Protein AF-A0A2I0XI26-F1 (afdb_monomer_lite)

Secondary structure (DSSP, 8-state):
-BHHHHHHTT-STTHHHHHHHHHHHHHHS-TTTHHHHHHHHHHHHHHTT--S--HHHHHHHHHHHHHHHHHHH-GGGHHHHHHHHHHTT-BB-TT--B-HHHHHHHHTTS---------HHHHHHHHHHHHHHHHHHHH-TTS-HHHHHHHHHHHS-HHHHHHHHHHHHHHHTTTTT---HHHHHHHHHHHHHHHHHTTS---HHHHHHHHHHHHHHHHHHGGG--

Organism: NCBI:txid906689

InterPro domains:
  IPR016024 Armadillo-type fold [SSF48371] (16-221)
  IPR055566 Putative E3 ubiquitin-protein ligase LIN, ARM-like domain [PF23628] (2-221)

Radius of gyration: 17.17 Å; chains: 1; bounding box: 42×46×42 Å

Sequence (226 aa):
MDITSFLSGLKTEASDTIMSDLLLCLKSSLPEERVLVAVLLLHLDLIEDSQVYSVFRREAVKCVITTLECCLSNKKFIANCRTALLILGGIFSVSGEILTEIWLLKQAGLNDEDDETISEEEERRREEWLKSMVSIFIGYKKKSFLETLSNCWKLGSPDLARICLVTTAWISHALPSLFVPELQFSSMALLLRLKESLTSDMDIQQRVLACLCLLNFSKISGKHIN

pLDDT: mean 84.04, std 13.89, range [32.44, 97.88]

Foldseek 3Di:
DFLLVVLLVVPDPCLVVVLVVLVVCLVPDDLLQSLVSLLVSCSSVVSVVPPDLDPSLLVSLVSLLVLLLVQLVDVSNLVSNLVSLLVLLRDADPVGDRCLLVVLCVVLVNDPDPDDDQDPVNVVVSLVSLLSSLCSQLVNPVDHPLQSLLCQLVRHDPSSVQSSLSSLLSNLSNQLVDPDPSCVVSCVSVVVSLVVVCVDPDDPSSVSSSVSSVVSVVSNVVVVPD

Structure (mmCIF, N/CA/C/O backbone):
data_AF-A0A2I0XI26-F1
#
_entry.id   AF-A0A2I0XI26-F1
#
loop_
_atom_site.group_PDB
_atom_site.id
_atom_site.type_symbol
_atom_site.label_atom_id
_atom_site.label_alt_id
_atom_site.label_comp_id
_atom_site.label_asym_id
_atom_site.label_entity_id
_atom_site.label_seq_id
_atom_site.pdbx_PDB_ins_code
_atom_site.Cartn_x
_atom_site.Cartn_y
_atom_site.Cartn_z
_atom_site.occupancy
_atom_site.B_iso_or_equiv
_atom_site.auth_seq_id
_atom_site.auth_comp_id
_atom_site.auth_asym_id
_atom_site.auth_atom_id
_atom_site.pdbx_PDB_model_num
ATOM 1 N N . MET A 1 1 ? -15.986 8.922 -8.973 1.00 48.12 1 MET A N 1
ATOM 2 C CA . MET A 1 1 ? -16.624 9.133 -7.653 1.00 48.12 1 MET A CA 1
ATOM 3 C C . MET A 1 1 ? -15.540 8.969 -6.608 1.00 48.12 1 MET A C 1
ATOM 5 O O . MET A 1 1 ? -14.903 7.926 -6.573 1.00 48.12 1 MET A O 1
ATOM 9 N N . ASP A 1 2 ? -15.278 10.010 -5.826 1.00 60.53 2 ASP A N 1
ATOM 10 C CA . ASP A 1 2 ? -14.197 10.019 -4.839 1.00 60.53 2 ASP A CA 1
ATOM 11 C C . ASP A 1 2 ? -14.616 9.198 -3.610 1.00 60.53 2 ASP A C 1
ATOM 13 O O . ASP A 1 2 ? -15.738 9.354 -3.116 1.00 60.53 2 ASP A O 1
ATOM 17 N N . ILE A 1 3 ? -13.744 8.325 -3.103 1.00 63.28 3 ILE A N 1
ATOM 18 C CA . ILE A 1 3 ? -14.038 7.536 -1.905 1.00 63.28 3 ILE A CA 1
ATOM 19 C C . ILE A 1 3 ? -14.393 8.430 -0.711 1.00 63.28 3 ILE A C 1
ATOM 21 O O . ILE A 1 3 ? -15.252 8.077 0.098 1.00 63.28 3 ILE A O 1
ATOM 25 N N . THR A 1 4 ? -13.800 9.623 -0.646 1.00 59.94 4 THR A N 1
ATOM 26 C CA . THR A 1 4 ? -14.090 10.608 0.395 1.00 59.94 4 THR A CA 1
ATOM 27 C C . THR A 1 4 ? -15.536 11.096 0.309 1.00 59.94 4 THR A C 1
ATOM 29 O O . THR A 1 4 ? -16.176 11.269 1.340 1.00 59.94 4 THR A O 1
ATOM 32 N N . SER A 1 5 ? -16.109 11.231 -0.892 1.00 61.59 5 SER A N 1
ATOM 33 C CA . SER A 1 5 ? -17.511 11.631 -1.091 1.00 61.59 5 SER A CA 1
ATOM 34 C C . SER A 1 5 ? -18.506 10.533 -0.691 1.00 61.59 5 SER A C 1
ATOM 36 O O . SER A 1 5 ? -19.513 10.817 -0.051 1.00 61.59 5 SER A O 1
ATOM 38 N N . PHE A 1 6 ? -18.196 9.268 -0.992 1.00 59.81 6 PHE A N 1
ATOM 39 C CA . PHE A 1 6 ? -19.031 8.129 -0.598 1.00 59.81 6 PHE A CA 1
ATOM 40 C C . PHE A 1 6 ? -19.028 7.926 0.918 1.00 59.81 6 PHE A C 1
ATOM 42 O O . PHE A 1 6 ? -20.074 7.813 1.554 1.00 59.81 6 PHE A O 1
ATOM 49 N N . LEU A 1 7 ? -17.835 7.908 1.505 1.00 60.88 7 LEU A N 1
ATOM 50 C CA . LEU A 1 7 ? -17.662 7.620 2.919 1.00 60.88 7 LEU A CA 1
ATOM 51 C C . LEU A 1 7 ? -17.973 8.835 3.815 1.00 60.88 7 LEU A C 1
ATOM 53 O O . LEU A 1 7 ? -18.421 8.642 4.940 1.00 60.88 7 LEU A O 1
ATOM 57 N N . SER A 1 8 ? -17.834 10.080 3.342 1.00 60.31 8 SER A N 1
ATOM 58 C CA . SER A 1 8 ? -18.318 11.255 4.095 1.00 60.31 8 SER A CA 1
ATOM 59 C C . SER A 1 8 ? -19.841 11.265 4.244 1.00 60.31 8 SER A C 1
ATOM 61 O O . SER A 1 8 ? -20.339 11.738 5.262 1.00 60.31 8 SER A O 1
ATOM 63 N N . GLY A 1 9 ? -20.580 10.668 3.302 1.00 57.62 9 GLY A N 1
ATOM 64 C CA . GLY A 1 9 ? -22.020 10.429 3.438 1.00 57.62 9 GLY A CA 1
ATOM 65 C C . GLY A 1 9 ? -22.391 9.435 4.548 1.00 57.62 9 GLY A C 1
ATOM 66 O O . GLY A 1 9 ? -23.526 9.447 5.015 1.00 57.62 9 GLY A O 1
ATOM 67 N N . LEU A 1 10 ? -21.444 8.605 5.008 1.00 59.59 10 LEU A N 1
ATOM 68 C CA . LEU A 1 10 ? -21.620 7.679 6.138 1.00 59.59 10 LEU A CA 1
ATOM 69 C C . LEU A 1 10 ? -21.316 8.326 7.503 1.00 59.59 10 LEU A C 1
ATOM 71 O O . LEU A 1 10 ? -21.562 7.703 8.539 1.00 59.59 10 LEU A O 1
ATOM 75 N N . LYS A 1 11 ? -20.809 9.567 7.525 1.00 58.91 11 LYS A N 1
ATOM 76 C CA . LYS A 1 11 ? -20.481 10.308 8.751 1.00 58.91 11 LYS A CA 1
ATOM 77 C C . LYS A 1 11 ? -21.769 10.656 9.510 1.00 58.91 11 LYS A C 1
ATOM 79 O O . LYS A 1 11 ? -22.470 11.608 9.183 1.00 58.91 11 LYS A O 1
ATOM 84 N N . THR A 1 12 ? -22.085 9.856 10.522 1.00 58.25 12 THR A N 1
ATOM 85 C CA . THR A 1 12 ? -23.246 9.993 11.419 1.00 58.25 12 THR A CA 1
ATOM 86 C C . THR A 1 12 ? -22.799 9.729 12.860 1.00 58.25 12 THR A C 1
ATOM 88 O O . THR A 1 12 ? -21.705 9.214 13.066 1.00 58.25 12 THR A O 1
ATOM 91 N N . GLU A 1 13 ? -23.635 10.008 13.867 1.00 55.88 13 GLU A N 1
ATOM 92 C CA . GLU A 1 13 ? -23.366 9.650 15.279 1.00 55.88 13 GLU A CA 1
ATOM 93 C C . GLU A 1 13 ? -23.069 8.142 15.493 1.00 55.88 13 GLU A C 1
ATOM 95 O O . GLU A 1 13 ? -22.588 7.744 16.550 1.00 55.88 13 GLU A O 1
ATOM 100 N N . ALA A 1 14 ? -23.315 7.291 14.486 1.00 61.84 14 ALA A N 1
ATOM 101 C CA . ALA A 1 14 ? -23.010 5.863 14.492 1.00 61.84 14 ALA A CA 1
ATOM 102 C C . ALA A 1 14 ? -21.566 5.512 14.071 1.00 61.84 14 ALA A C 1
ATOM 104 O O . ALA A 1 14 ? -21.213 4.332 14.069 1.00 61.84 14 ALA A O 1
ATOM 105 N N . SER A 1 15 ? -20.724 6.482 13.705 1.00 68.69 15 SER A N 1
ATOM 106 C CA . SER A 1 15 ? -19.405 6.215 13.114 1.00 68.69 15 SER A CA 1
ATOM 107 C C . SER A 1 15 ? -18.435 5.522 14.093 1.00 68.69 15 SER A C 1
ATOM 109 O O . SER A 1 15 ? -17.840 4.498 13.751 1.00 68.69 15 SER A O 1
ATOM 111 N N . ASP A 1 16 ? -18.437 5.936 15.366 1.00 72.06 16 ASP A N 1
ATOM 112 C CA . ASP A 1 16 ? -17.724 5.258 16.463 1.00 72.06 16 ASP A CA 1
ATOM 113 C C . ASP A 1 16 ? -18.176 3.798 16.655 1.00 72.06 16 ASP A C 1
ATOM 115 O O . ASP A 1 16 ? -17.371 2.909 16.966 1.00 72.06 16 ASP A O 1
ATOM 119 N N . THR A 1 17 ? -19.472 3.532 16.450 1.00 79.44 17 THR A N 1
ATOM 120 C CA . THR A 1 17 ? -20.043 2.179 16.548 1.00 79.44 17 THR A CA 1
ATOM 121 C C . THR A 1 17 ? -19.576 1.329 15.369 1.00 79.44 17 THR A C 1
ATOM 123 O O . THR A 1 17 ? -19.076 0.226 15.571 1.00 79.44 17 THR A O 1
ATOM 126 N N . ILE A 1 18 ? -19.616 1.879 14.151 1.00 84.62 18 ILE A N 1
ATOM 127 C CA . ILE A 1 18 ? -19.153 1.204 12.931 1.00 84.62 18 ILE A CA 1
ATOM 128 C C . ILE A 1 18 ? -17.659 0.864 13.016 1.00 84.62 18 ILE A C 1
ATOM 130 O O . ILE A 1 18 ? -17.267 -0.258 12.698 1.00 84.62 18 ILE A O 1
ATOM 134 N N . MET A 1 19 ? -16.807 1.791 13.464 1.00 86.00 19 MET A N 1
ATOM 135 C CA . MET A 1 19 ? -15.373 1.520 13.633 1.00 86.00 19 MET A CA 1
ATOM 136 C C . MET A 1 19 ? -15.105 0.443 14.689 1.00 86.00 19 MET A C 1
ATOM 138 O O . MET A 1 19 ? -14.230 -0.410 14.506 1.00 86.00 19 MET A O 1
ATOM 142 N N . SER A 1 20 ? -15.866 0.455 15.785 1.00 86.31 20 SER A N 1
ATOM 143 C CA . SER A 1 20 ? -15.773 -0.556 16.842 1.00 86.31 20 SER A CA 1
ATOM 144 C C . SER A 1 20 ? -16.197 -1.940 16.344 1.00 86.31 20 SER A C 1
ATOM 146 O O . SER A 1 20 ? -15.491 -2.923 16.593 1.00 86.31 20 SER A O 1
ATOM 148 N N . ASP A 1 21 ? -17.282 -2.013 15.575 1.00 89.25 21 ASP A N 1
ATOM 149 C CA . ASP A 1 21 ? -17.762 -3.244 14.946 1.00 89.25 21 ASP A CA 1
ATOM 150 C C . ASP A 1 21 ? -16.768 -3.762 13.903 1.00 89.25 21 ASP A C 1
ATOM 152 O O . ASP A 1 21 ? -16.434 -4.946 13.895 1.00 89.25 21 ASP A O 1
ATOM 156 N N . LEU A 1 22 ? -16.189 -2.884 13.081 1.00 90.62 22 LEU A N 1
ATOM 157 C CA . LEU A 1 22 ? -15.143 -3.264 12.130 1.00 90.62 22 LEU A CA 1
ATOM 158 C C . LEU A 1 22 ? -13.875 -3.755 12.821 1.00 90.62 22 LEU A C 1
ATOM 160 O O . LEU A 1 22 ? -13.247 -4.702 12.346 1.00 90.62 22 LEU A O 1
ATOM 164 N N . LEU A 1 23 ? -13.497 -3.170 13.958 1.00 91.81 23 LEU A N 1
ATOM 165 C CA . LEU A 1 23 ? -12.389 -3.680 14.761 1.00 91.81 23 LEU A CA 1
ATOM 166 C C . LEU A 1 23 ? -12.698 -5.074 15.324 1.00 91.81 23 LEU A C 1
ATOM 168 O O . LEU A 1 23 ? -11.793 -5.909 15.427 1.00 91.81 23 LEU A O 1
ATOM 172 N N . LEU A 1 24 ? -13.953 -5.346 15.685 1.00 93.25 24 LEU A N 1
ATOM 173 C CA . LEU A 1 24 ? -14.388 -6.680 16.083 1.00 93.25 24 LEU A CA 1
ATOM 174 C C . LEU A 1 24 ? -14.327 -7.653 14.896 1.00 93.25 24 LEU A C 1
ATOM 176 O O . LEU A 1 24 ? -13.720 -8.717 15.032 1.00 93.25 24 LEU A O 1
ATOM 180 N N . CYS A 1 25 ? -14.848 -7.265 13.727 1.00 93.25 25 CYS A N 1
ATOM 181 C CA . CYS A 1 25 ? -14.754 -8.029 12.481 1.00 93.25 25 CYS A CA 1
ATOM 182 C C . CYS A 1 25 ? -13.299 -8.332 12.111 1.00 93.25 25 CYS A C 1
ATOM 184 O O . CYS A 1 25 ? -12.972 -9.463 11.759 1.00 93.25 25 CYS A O 1
ATOM 186 N N . LEU A 1 26 ? -12.393 -7.362 12.246 1.00 94.69 26 LEU A N 1
ATOM 187 C CA . LEU A 1 26 ? -10.967 -7.543 11.982 1.00 94.69 26 LEU A CA 1
ATOM 188 C C . LEU A 1 26 ? -10.368 -8.650 12.861 1.00 94.69 26 LEU A C 1
ATOM 190 O O . LEU A 1 26 ? -9.529 -9.429 12.411 1.00 94.69 26 LEU A O 1
ATOM 194 N N . LYS A 1 27 ? -10.796 -8.732 14.124 1.00 92.38 27 LYS A N 1
ATOM 195 C CA . LYS A 1 27 ? -10.311 -9.737 15.080 1.00 92.38 27 LYS A CA 1
ATOM 196 C C . LYS A 1 27 ? -10.921 -11.119 14.838 1.00 92.38 27 LYS A C 1
ATOM 198 O O . LYS A 1 27 ? -10.235 -12.114 15.075 1.00 92.38 27 LYS A O 1
ATOM 203 N N . SER A 1 28 ? -12.168 -11.189 14.374 1.00 93.38 28 SER A N 1
ATOM 204 C CA . SER A 1 28 ? -12.907 -12.444 14.175 1.00 93.38 28 SER A CA 1
ATOM 205 C C . SER A 1 28 ? -12.768 -13.052 12.775 1.00 93.38 28 SER A C 1
ATOM 207 O O . SER A 1 28 ? -12.951 -14.259 12.634 1.00 93.38 28 SER A O 1
ATOM 209 N N . SER A 1 29 ? -12.402 -12.264 11.759 1.00 94.62 29 SER A N 1
ATOM 210 C CA . SER A 1 29 ? -12.268 -12.730 10.368 1.00 94.62 29 SER A CA 1
ATOM 211 C C . SER A 1 29 ? -11.148 -13.756 10.186 1.00 94.62 29 SER A C 1
ATOM 213 O O . SER A 1 29 ? -10.173 -13.793 10.960 1.00 94.62 29 SER A O 1
ATOM 215 N N . LEU A 1 30 ? -11.248 -14.547 9.109 1.00 95.00 30 LEU A N 1
ATOM 216 C CA . LEU A 1 30 ? -10.185 -15.457 8.684 1.00 95.00 30 LEU A CA 1
ATOM 217 C C . LEU A 1 30 ? -8.886 -14.676 8.442 1.00 95.00 30 LEU A C 1
ATOM 219 O O . LEU A 1 30 ? -8.950 -13.565 7.914 1.00 95.00 30 LEU A O 1
ATOM 223 N N . PRO A 1 31 ? -7.705 -15.220 8.795 1.00 94.44 31 PRO A N 1
ATOM 224 C CA . PRO A 1 31 ? -6.438 -14.487 8.730 1.00 94.44 31 PRO A CA 1
ATOM 225 C C . PRO A 1 31 ? -6.184 -13.755 7.404 1.00 94.44 31 PRO A C 1
ATOM 227 O O . PRO A 1 31 ? -5.724 -12.619 7.413 1.00 94.44 31 PRO A O 1
ATOM 230 N N . GLU A 1 32 ? -6.504 -14.392 6.282 1.00 93.75 32 GLU A N 1
ATOM 231 C CA . GLU A 1 32 ? -6.352 -13.869 4.924 1.00 93.75 32 GLU A CA 1
ATOM 232 C C . GLU A 1 32 ? -7.350 -12.760 4.564 1.00 93.75 32 GLU A C 1
ATOM 234 O O . GLU A 1 32 ? -7.049 -11.933 3.709 1.00 93.75 32 GLU A O 1
ATOM 239 N N . GLU A 1 33 ? -8.521 -12.705 5.195 1.00 95.19 33 GLU A N 1
ATOM 240 C CA . GLU A 1 33 ? -9.572 -11.708 4.926 1.00 95.19 33 GLU A CA 1
ATOM 241 C C . GLU A 1 33 ? -9.388 -10.434 5.753 1.00 95.19 33 GLU A C 1
ATOM 243 O O . GLU A 1 33 ? -9.818 -9.354 5.344 1.00 95.19 33 GLU A O 1
ATOM 248 N N . ARG A 1 34 ? -8.689 -10.530 6.891 1.00 96.94 34 ARG A N 1
ATOM 249 C CA . ARG A 1 34 ? -8.461 -9.409 7.819 1.00 96.94 34 ARG A CA 1
ATOM 250 C C . ARG A 1 34 ? -7.890 -8.174 7.137 1.00 96.94 34 ARG A C 1
ATOM 252 O O . ARG A 1 34 ? -8.219 -7.060 7.522 1.00 96.94 34 ARG A O 1
ATOM 259 N N . VAL A 1 35 ? -7.051 -8.351 6.118 1.00 97.50 35 VAL A N 1
ATOM 260 C CA . VAL A 1 35 ? -6.433 -7.230 5.401 1.00 97.50 35 VAL A CA 1
ATOM 261 C C . VAL A 1 35 ? -7.453 -6.359 4.665 1.00 97.50 35 VAL A C 1
ATOM 263 O O . VAL A 1 35 ? -7.277 -5.147 4.615 1.00 97.50 35 VAL A O 1
ATOM 266 N N . LEU A 1 36 ? -8.544 -6.941 4.162 1.00 97.06 36 LEU A N 1
ATOM 267 C CA . LEU A 1 36 ? -9.617 -6.185 3.512 1.00 97.06 36 LEU A CA 1
ATOM 268 C C . LEU A 1 36 ? -10.378 -5.351 4.546 1.00 97.06 36 LEU A C 1
ATOM 270 O O . LEU A 1 36 ? -10.577 -4.154 4.354 1.00 97.06 36 LEU A O 1
ATOM 274 N N . VAL A 1 37 ? -10.708 -5.961 5.690 1.00 96.56 37 VAL A N 1
ATOM 275 C CA . VAL A 1 37 ? -11.349 -5.269 6.821 1.00 96.56 37 VAL A CA 1
ATOM 276 C C . VAL A 1 37 ? -10.449 -4.156 7.366 1.00 96.56 37 VAL A C 1
ATOM 278 O O . VAL A 1 37 ? -10.928 -3.071 7.679 1.00 96.56 37 VAL A O 1
ATOM 281 N N . ALA A 1 38 ? -9.136 -4.389 7.433 1.00 96.94 38 ALA A N 1
ATOM 282 C CA . ALA A 1 38 ? -8.164 -3.399 7.882 1.00 96.94 38 ALA A CA 1
ATOM 283 C C . ALA A 1 38 ? -8.139 -2.165 6.973 1.00 96.94 38 ALA A C 1
ATOM 285 O O . ALA A 1 38 ? -8.112 -1.044 7.472 1.00 96.94 38 ALA A O 1
ATOM 286 N N . VAL A 1 39 ? -8.168 -2.349 5.651 1.00 95.75 39 VAL A N 1
ATOM 287 C CA . VAL A 1 39 ? -8.179 -1.218 4.715 1.00 95.75 39 VAL A CA 1
ATOM 288 C C . VAL A 1 39 ? -9.484 -0.428 4.812 1.00 95.75 39 VAL A C 1
ATOM 290 O O . VAL A 1 39 ? -9.436 0.797 4.869 1.00 95.75 39 VAL A O 1
ATOM 293 N N . LEU A 1 40 ? -10.632 -1.099 4.938 1.00 92.69 40 LEU A N 1
ATOM 294 C CA . LEU A 1 40 ? -11.909 -0.418 5.183 1.00 92.69 40 LEU A CA 1
ATOM 295 C C . LEU A 1 40 ? -11.887 0.390 6.488 1.00 92.69 40 LEU A C 1
ATOM 297 O O . LEU A 1 40 ? -12.317 1.542 6.507 1.00 92.69 40 LEU A O 1
ATOM 301 N N . LEU A 1 41 ? -11.327 -0.182 7.558 1.00 92.75 41 LEU A N 1
ATOM 302 C CA . LEU A 1 41 ? -11.170 0.505 8.837 1.00 92.75 41 LEU A CA 1
ATOM 303 C C . LEU A 1 41 ? -10.254 1.734 8.720 1.00 92.75 41 LEU A C 1
ATOM 305 O O . LEU A 1 41 ? -10.573 2.773 9.287 1.00 92.75 41 LEU A O 1
ATOM 309 N N . LEU A 1 42 ? -9.154 1.650 7.958 1.00 92.38 42 LEU A N 1
ATOM 310 C CA . LEU A 1 42 ? -8.282 2.804 7.689 1.00 92.38 42 LEU A CA 1
ATOM 311 C C . LEU A 1 42 ? -9.000 3.906 6.922 1.00 92.38 42 LEU A C 1
ATOM 313 O O . LEU A 1 42 ? -8.796 5.080 7.209 1.00 92.38 42 LEU A O 1
ATOM 317 N N . HIS A 1 43 ? -9.815 3.530 5.942 1.00 90.50 43 HIS A N 1
ATOM 318 C CA . HIS A 1 43 ? -10.532 4.491 5.122 1.00 90.50 43 HIS A CA 1
ATOM 319 C C . HIS A 1 43 ? -11.555 5.282 5.941 1.00 90.50 43 HIS A C 1
ATOM 321 O O . HIS A 1 43 ? -11.647 6.496 5.783 1.00 90.50 43 HIS A O 1
ATOM 327 N N . LEU A 1 44 ? -12.288 4.610 6.832 1.00 87.25 44 LEU A N 1
ATOM 328 C CA . LEU A 1 44 ? -13.244 5.266 7.725 1.00 87.25 44 LEU A CA 1
ATOM 329 C C . LEU A 1 44 ? -12.544 6.132 8.773 1.00 87.25 44 LEU A C 1
ATOM 331 O O . LEU A 1 44 ? -12.894 7.300 8.919 1.00 87.25 44 LEU A O 1
ATOM 335 N N . ASP A 1 45 ? -11.511 5.598 9.431 1.00 87.44 45 ASP A N 1
ATOM 336 C CA . ASP A 1 45 ? -10.730 6.337 10.431 1.00 87.44 45 ASP A CA 1
ATOM 337 C C . ASP A 1 45 ? -10.136 7.633 9.860 1.00 87.44 45 ASP A C 1
ATOM 339 O O . ASP A 1 45 ? -10.081 8.655 10.546 1.00 87.44 45 ASP A O 1
ATOM 343 N N . LEU A 1 46 ? -9.714 7.613 8.591 1.00 84.38 46 LEU A N 1
ATOM 344 C CA . LEU A 1 46 ? -9.142 8.787 7.947 1.00 84.38 46 LEU A CA 1
ATOM 345 C C . LEU A 1 46 ? -10.186 9.878 7.646 1.00 84.38 46 LEU A C 1
ATOM 347 O O . LEU A 1 46 ? -9.847 11.056 7.609 1.00 84.38 46 LEU A O 1
ATOM 351 N N . ILE A 1 47 ? -11.455 9.514 7.470 1.00 80.25 47 ILE A N 1
ATOM 352 C CA . ILE A 1 47 ? -12.543 10.452 7.137 1.00 80.25 47 ILE A CA 1
ATOM 353 C C . ILE A 1 47 ? -13.134 11.124 8.369 1.00 80.25 47 ILE A C 1
ATOM 355 O O . ILE A 1 47 ? -13.669 12.236 8.299 1.00 80.25 47 ILE A O 1
ATOM 359 N N . GLU A 1 48 ? -13.013 10.477 9.520 1.00 72.94 48 GLU A N 1
ATOM 360 C CA . GLU A 1 48 ? -13.387 11.086 10.788 1.00 72.94 48 GLU A CA 1
ATOM 361 C C . GLU A 1 48 ? -12.432 12.206 11.224 1.00 72.94 48 GLU A C 1
ATOM 363 O O . GLU A 1 48 ? -12.764 12.948 12.145 1.00 72.94 48 GLU A O 1
ATOM 368 N N . ASP A 1 49 ? -11.298 12.380 10.529 1.00 64.50 49 ASP A N 1
ATOM 369 C CA . ASP A 1 49 ? -10.273 13.404 10.792 1.00 64.50 49 ASP A CA 1
ATOM 370 C C . ASP A 1 49 ? -9.801 13.400 12.258 1.00 64.50 49 ASP A C 1
ATOM 372 O O . ASP A 1 49 ? -9.476 14.417 12.877 1.00 64.50 49 ASP A O 1
ATOM 376 N N . SER A 1 50 ? -9.769 12.201 12.846 1.00 58.22 50 SER A N 1
ATOM 377 C CA . SER A 1 50 ? -9.192 11.978 14.161 1.00 58.22 50 SER A CA 1
ATOM 378 C C . SER A 1 50 ? -7.680 12.193 14.058 1.00 58.22 50 SER A C 1
ATOM 380 O O . SER A 1 50 ? -6.918 11.322 13.621 1.00 58.22 50 SER A O 1
ATOM 382 N N . GLN A 1 51 ? -7.229 13.390 14.444 1.00 55.41 51 GLN A N 1
ATOM 383 C CA . GLN A 1 51 ? -5.805 13.742 14.529 1.00 55.41 51 GLN A CA 1
ATOM 384 C C . GLN A 1 51 ? -5.052 12.924 15.595 1.00 55.41 51 GLN A C 1
ATOM 386 O O . GLN A 1 51 ? -3.824 12.982 15.684 1.00 55.41 51 GLN A O 1
ATOM 391 N N . VAL A 1 52 ? -5.762 12.131 16.402 1.00 54.47 52 VAL A N 1
ATOM 392 C CA . VAL A 1 52 ? -5.171 11.236 17.393 1.00 54.47 52 VAL A CA 1
ATOM 393 C C . VAL A 1 52 ? -4.873 9.892 16.739 1.00 54.47 52 VAL A C 1
ATOM 395 O O . VAL A 1 52 ? -5.694 9.334 16.021 1.00 54.47 52 VAL A O 1
ATOM 398 N N . TYR A 1 53 ? -3.687 9.342 17.011 1.00 61.00 53 TYR A N 1
ATOM 399 C CA . TYR A 1 53 ? -3.278 8.007 16.570 1.00 61.00 53 TYR A CA 1
ATOM 400 C C . TYR A 1 53 ? -4.199 6.932 17.176 1.00 61.00 53 TYR A C 1
ATOM 402 O O . TYR A 1 53 ? -3.895 6.352 18.226 1.00 61.00 53 TYR A O 1
ATOM 410 N N . SER A 1 54 ? -5.347 6.706 16.537 1.00 77.94 54 SER A N 1
ATOM 411 C CA . SER A 1 54 ? -6.424 5.874 17.056 1.00 77.94 54 SER A CA 1
ATOM 412 C C . SER A 1 54 ? -5.981 4.412 17.170 1.00 77.94 54 SER A C 1
ATOM 414 O O . SER A 1 54 ? -5.068 3.928 16.484 1.00 77.94 54 SER A O 1
ATOM 416 N N . VAL A 1 55 ? -6.628 3.675 18.073 1.00 86.38 55 VAL A N 1
ATOM 417 C CA . VAL A 1 55 ? -6.410 2.227 18.199 1.00 86.38 55 VAL A CA 1
ATOM 418 C C . VAL A 1 55 ? -6.786 1.515 16.892 1.00 86.38 55 VAL A C 1
ATOM 420 O O . VAL A 1 55 ? -6.108 0.560 16.511 1.00 86.38 55 VAL A O 1
ATOM 423 N N . PHE A 1 56 ? -7.791 2.023 16.171 1.00 89.62 56 PHE A N 1
ATOM 424 C CA . PHE A 1 56 ? -8.251 1.506 14.882 1.00 89.62 56 PHE A CA 1
ATOM 425 C C . PHE A 1 56 ? -7.151 1.562 13.824 1.00 89.62 56 PHE A C 1
ATOM 427 O O . PHE A 1 56 ? -6.749 0.526 13.288 1.00 89.62 56 PHE A O 1
ATOM 434 N N . ARG A 1 57 ? -6.578 2.752 13.612 1.00 90.19 57 ARG A N 1
ATOM 435 C CA . ARG A 1 57 ? -5.478 2.990 12.674 1.00 90.19 57 ARG A CA 1
ATOM 436 C C . ARG A 1 57 ? -4.285 2.091 12.963 1.00 90.19 57 ARG A C 1
ATOM 438 O O . ARG A 1 57 ? -3.731 1.461 12.064 1.00 90.19 57 ARG A O 1
ATOM 445 N N . ARG A 1 58 ? -3.903 1.990 14.238 1.00 92.00 58 ARG A N 1
ATOM 446 C CA . ARG A 1 58 ? -2.779 1.156 14.677 1.00 92.00 58 ARG A CA 1
ATOM 447 C C . ARG A 1 58 ? -2.990 -0.318 14.344 1.00 92.00 58 ARG A C 1
ATOM 449 O O . ARG A 1 58 ? -2.080 -0.949 13.805 1.00 92.00 58 ARG A O 1
ATOM 456 N N . GLU A 1 59 ? -4.142 -0.879 14.705 1.00 94.00 59 GLU A N 1
ATOM 457 C CA . GLU A 1 59 ? -4.416 -2.300 14.468 1.00 94.00 59 GLU A CA 1
ATOM 458 C C . GLU A 1 59 ? -4.577 -2.599 12.977 1.00 94.00 59 GLU A C 1
ATOM 460 O O . GLU A 1 59 ? -4.095 -3.633 12.509 1.00 94.00 59 GLU A O 1
ATOM 465 N N . ALA A 1 60 ? -5.145 -1.672 12.209 1.00 95.62 60 ALA A N 1
ATOM 466 C CA . ALA A 1 60 ? -5.269 -1.825 10.773 1.00 95.62 60 ALA A CA 1
ATOM 467 C C . ALA A 1 60 ? -3.910 -1.785 10.050 1.00 95.62 60 ALA A C 1
ATOM 469 O O . ALA A 1 60 ? -3.599 -2.715 9.304 1.00 95.62 60 ALA A O 1
ATOM 470 N N . VAL A 1 61 ? -3.043 -0.798 10.329 1.00 95.88 61 VAL A N 1
ATOM 471 C CA . VAL A 1 61 ? -1.682 -0.743 9.748 1.00 95.88 61 VAL A CA 1
ATOM 472 C C . VAL A 1 61 ? -0.886 -1.994 10.104 1.00 95.88 61 VAL A C 1
ATOM 474 O O . VAL A 1 61 ? -0.260 -2.613 9.240 1.00 95.88 61 VAL A O 1
ATOM 477 N N . LYS A 1 62 ? -0.942 -2.412 11.373 1.00 96.62 62 LYS A N 1
ATOM 478 C CA . LYS A 1 62 ? -0.307 -3.650 11.829 1.00 96.62 62 LYS A CA 1
ATOM 479 C C . LYS A 1 62 ? -0.808 -4.857 11.035 1.00 96.62 62 LYS A C 1
ATOM 481 O O . LYS A 1 62 ? 0.006 -5.695 10.647 1.00 96.62 62 LYS A O 1
ATOM 486 N N . CYS A 1 63 ? -2.114 -4.951 10.786 1.00 97.69 63 CYS A N 1
ATOM 487 C CA . CYS A 1 63 ? -2.704 -6.038 10.011 1.00 97.69 63 CYS A CA 1
ATOM 488 C C . CYS A 1 63 ? -2.230 -6.035 8.552 1.00 97.69 63 CYS A C 1
ATOM 490 O O . CYS A 1 63 ? -1.867 -7.095 8.039 1.00 97.69 63 CYS A O 1
ATOM 492 N N . VAL A 1 64 ? -2.174 -4.867 7.903 1.00 97.88 64 VAL A N 1
ATOM 493 C CA . VAL A 1 64 ? -1.667 -4.736 6.527 1.00 97.88 64 VAL A CA 1
ATOM 494 C C . VAL A 1 64 ? -0.217 -5.202 6.433 1.00 97.88 64 VAL A C 1
ATOM 496 O O . VAL A 1 64 ? 0.092 -6.064 5.611 1.00 97.88 64 VAL A O 1
ATOM 499 N N . ILE A 1 65 ? 0.657 -4.712 7.318 1.00 97.38 65 ILE A N 1
ATOM 500 C CA . ILE A 1 65 ? 2.076 -5.099 7.332 1.00 97.38 65 ILE A CA 1
ATOM 501 C C . ILE A 1 65 ? 2.228 -6.604 7.590 1.00 97.38 65 ILE A C 1
ATOM 503 O O . ILE A 1 65 ? 2.942 -7.281 6.858 1.00 97.38 65 ILE A O 1
ATOM 507 N N . THR A 1 66 ? 1.522 -7.145 8.586 1.00 97.31 66 THR A N 1
ATOM 508 C CA . THR A 1 66 ? 1.594 -8.580 8.922 1.00 97.31 66 THR A CA 1
ATOM 509 C C . THR A 1 66 ? 1.119 -9.448 7.755 1.00 97.31 66 THR A C 1
ATOM 511 O O . THR A 1 66 ? 1.738 -10.459 7.440 1.00 97.31 66 THR A O 1
ATOM 514 N N . THR A 1 67 ? 0.039 -9.049 7.078 1.00 97.69 67 THR A N 1
ATOM 515 C CA . THR A 1 67 ? -0.493 -9.789 5.925 1.00 97.69 67 THR A CA 1
ATOM 516 C C . THR A 1 67 ? 0.488 -9.789 4.758 1.00 97.69 67 THR A C 1
ATOM 518 O O . THR A 1 67 ? 0.679 -10.822 4.114 1.00 97.69 67 THR A O 1
ATOM 521 N N . LEU A 1 68 ? 1.143 -8.653 4.513 1.00 96.81 68 LEU A N 1
ATOM 522 C CA . LEU A 1 68 ? 2.164 -8.523 3.481 1.00 96.81 68 LEU A CA 1
ATOM 523 C C . LEU A 1 68 ? 3.318 -9.511 3.724 1.00 96.81 68 LEU A C 1
ATOM 525 O O . LEU A 1 68 ? 3.717 -10.225 2.812 1.00 96.81 68 LEU A O 1
ATOM 529 N N . GLU A 1 69 ? 3.767 -9.667 4.969 1.00 96.44 69 GLU A N 1
ATOM 530 C CA . GLU A 1 69 ? 4.774 -10.677 5.320 1.00 96.44 69 GLU A CA 1
ATOM 531 C C . GLU A 1 69 ? 4.281 -12.110 5.158 1.00 96.44 69 GLU A C 1
ATOM 533 O O . GLU A 1 69 ? 5.011 -12.966 4.660 1.00 96.44 69 GLU A O 1
ATOM 538 N N . CYS A 1 70 ? 3.035 -12.387 5.546 1.00 97.19 70 CYS A N 1
ATOM 539 C CA . CYS A 1 70 ? 2.449 -13.710 5.366 1.00 97.19 70 CYS A CA 1
ATOM 540 C C . CYS A 1 70 ? 2.413 -14.134 3.890 1.00 97.19 70 CYS A C 1
ATOM 542 O O . CYS A 1 70 ? 2.486 -15.333 3.615 1.00 97.19 70 CYS A O 1
ATOM 544 N N . CYS A 1 71 ? 2.374 -13.184 2.947 1.00 97.44 71 CYS A N 1
ATOM 545 C CA . CYS A 1 71 ? 2.437 -13.475 1.514 1.00 97.44 71 CYS A CA 1
ATOM 546 C C . CYS A 1 71 ? 3.761 -14.126 1.083 1.00 97.44 71 CYS A C 1
ATOM 548 O O . CYS A 1 71 ? 3.767 -14.858 0.094 1.00 97.44 71 CYS A O 1
ATOM 550 N N . LEU A 1 72 ? 4.863 -13.914 1.817 1.00 96.62 72 LEU A N 1
ATOM 551 C CA . LEU A 1 72 ? 6.152 -14.564 1.538 1.00 96.62 72 LEU A CA 1
ATOM 552 C C . LEU A 1 72 ? 6.120 -16.067 1.832 1.00 96.62 72 LEU A C 1
ATOM 554 O O . LEU A 1 72 ? 6.763 -16.852 1.140 1.00 96.62 72 LEU A O 1
ATOM 558 N N . SER A 1 73 ? 5.360 -16.465 2.850 1.00 95.06 73 SER A N 1
ATOM 559 C CA . SER A 1 73 ? 5.313 -17.851 3.325 1.00 95.06 73 SER A CA 1
ATOM 560 C C . SER A 1 73 ? 4.087 -18.610 2.823 1.00 95.06 73 SER A C 1
ATOM 562 O O . SER A 1 73 ? 4.086 -19.840 2.814 1.00 95.06 73 SER A O 1
ATOM 564 N N . ASN A 1 74 ? 3.015 -17.910 2.442 1.00 95.25 74 ASN A N 1
ATOM 565 C CA . ASN A 1 74 ? 1.753 -18.539 2.083 1.00 95.25 74 ASN A CA 1
ATOM 566 C C . ASN A 1 74 ? 0.986 -17.753 1.009 1.00 95.25 74 ASN A C 1
ATOM 568 O O . ASN A 1 74 ? 0.483 -16.652 1.237 1.00 95.25 74 ASN A O 1
ATOM 572 N N . LYS A 1 75 ? 0.811 -18.392 -0.153 1.00 93.94 75 LYS A N 1
ATOM 573 C CA . LYS A 1 75 ? 0.154 -17.798 -1.324 1.00 93.94 75 LYS A CA 1
ATOM 574 C C . LYS A 1 75 ? -1.315 -17.435 -1.101 1.00 93.94 75 LYS A C 1
ATOM 576 O O . LYS A 1 75 ? -1.818 -16.567 -1.806 1.00 93.94 75 LYS A O 1
ATOM 581 N N . LYS A 1 76 ? -1.996 -18.032 -0.114 1.00 95.75 76 LYS A N 1
ATOM 582 C CA . LYS A 1 76 ? -3.415 -17.741 0.163 1.00 95.75 76 LYS A CA 1
ATOM 583 C C . LYS A 1 76 ? -3.673 -16.274 0.529 1.00 95.75 76 LYS A C 1
ATOM 585 O O . LYS A 1 76 ? -4.763 -15.769 0.299 1.00 95.75 76 LYS A O 1
ATOM 590 N N . PHE A 1 77 ? -2.667 -15.583 1.071 1.00 96.56 77 PHE A N 1
ATOM 591 C CA . PHE A 1 77 ? -2.776 -14.171 1.440 1.00 96.56 77 PHE A CA 1
ATOM 592 C C . PHE A 1 77 ? -2.637 -13.229 0.238 1.00 96.56 77 PHE A C 1
ATOM 594 O O . PHE A 1 77 ? -3.094 -12.092 0.314 1.00 96.56 77 PHE A O 1
ATOM 601 N N . ILE A 1 78 ? -2.039 -13.682 -0.872 1.00 96.50 78 ILE A N 1
ATOM 602 C CA . ILE A 1 78 ? -1.639 -12.810 -1.987 1.00 96.50 78 ILE A CA 1
ATOM 603 C C . ILE A 1 78 ? -2.848 -12.134 -2.632 1.00 96.50 78 ILE A C 1
ATOM 605 O O . ILE A 1 78 ? -2.793 -10.935 -2.886 1.00 96.50 78 ILE A O 1
ATOM 609 N N . ALA A 1 79 ? -3.945 -12.859 -2.869 1.00 96.75 79 ALA A N 1
ATOM 610 C CA . ALA A 1 79 ? -5.122 -12.303 -3.542 1.00 96.75 79 ALA A CA 1
ATOM 611 C C . ALA A 1 79 ? -5.763 -11.155 -2.738 1.00 96.75 79 ALA A C 1
ATOM 613 O O . ALA A 1 79 ? -5.975 -10.057 -3.261 1.00 96.75 79 ALA A O 1
ATOM 614 N N . ASN A 1 80 ? -5.998 -11.375 -1.443 1.00 97.31 80 ASN A N 1
ATOM 615 C CA . ASN A 1 80 ? -6.581 -10.358 -0.569 1.00 97.31 80 ASN A CA 1
ATOM 616 C C . ASN A 1 80 ? -5.593 -9.228 -0.273 1.00 97.31 80 ASN A C 1
ATOM 618 O O . ASN A 1 80 ? -5.995 -8.070 -0.247 1.00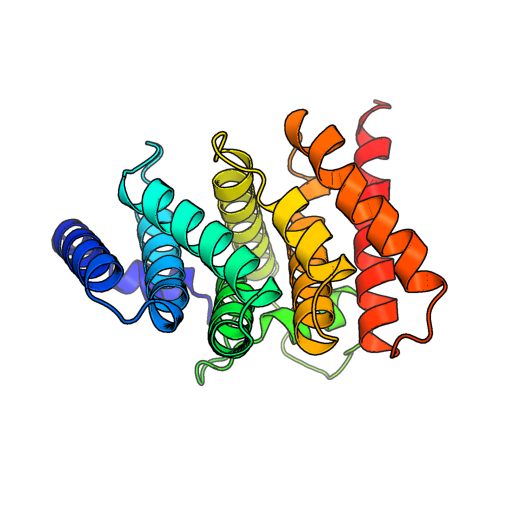 97.31 80 ASN A O 1
ATOM 622 N N . CYS A 1 81 ? -4.300 -9.530 -0.118 1.00 97.50 81 CYS A N 1
ATOM 623 C CA . CYS A 1 81 ? -3.266 -8.510 0.038 1.00 97.50 81 CYS A CA 1
ATOM 624 C C . CYS A 1 81 ? -3.178 -7.617 -1.203 1.00 97.50 81 CYS A C 1
ATOM 626 O O . CYS A 1 81 ? -3.149 -6.396 -1.075 1.00 97.50 81 CYS A O 1
ATOM 628 N N . ARG A 1 82 ? -3.219 -8.209 -2.403 1.00 96.62 82 ARG A N 1
ATOM 629 C CA . ARG A 1 82 ? -3.232 -7.468 -3.666 1.00 96.62 82 ARG A CA 1
ATOM 630 C C . ARG A 1 82 ? -4.414 -6.515 -3.730 1.00 96.62 82 ARG A C 1
ATOM 632 O O . ARG A 1 82 ? -4.231 -5.328 -3.977 1.00 96.62 82 ARG A O 1
ATOM 639 N N . THR A 1 83 ? -5.607 -7.040 -3.478 1.00 96.69 83 THR A N 1
ATOM 640 C CA . THR A 1 83 ? -6.845 -6.258 -3.484 1.00 96.69 83 THR A CA 1
ATOM 641 C C . THR A 1 83 ? -6.770 -5.125 -2.460 1.00 96.69 83 THR A C 1
ATOM 643 O O . THR A 1 83 ? -7.000 -3.972 -2.805 1.00 96.69 83 THR A O 1
ATOM 646 N N . ALA A 1 84 ? -6.352 -5.420 -1.228 1.00 97.19 84 ALA A N 1
ATOM 647 C CA . ALA A 1 84 ? -6.196 -4.432 -0.166 1.00 97.19 84 ALA A CA 1
ATOM 648 C C . ALA A 1 84 ? -5.218 -3.307 -0.537 1.00 97.19 84 ALA A C 1
ATOM 650 O O . ALA A 1 84 ? -5.540 -2.136 -0.359 1.00 97.19 84 ALA A O 1
ATOM 651 N N . LEU A 1 85 ? -4.046 -3.643 -1.085 1.00 96.88 85 LEU A N 1
ATOM 652 C CA . LEU A 1 85 ? -3.048 -2.654 -1.491 1.00 96.88 85 LEU A CA 1
ATOM 653 C C . LEU A 1 85 ? -3.537 -1.748 -2.628 1.00 96.88 85 LEU A C 1
ATOM 655 O O . LEU A 1 85 ? -3.212 -0.566 -2.633 1.00 96.88 85 LEU A O 1
ATOM 659 N N . LEU A 1 86 ? -4.340 -2.272 -3.560 1.00 95.62 86 LEU A N 1
ATOM 660 C CA . LEU A 1 86 ? -4.976 -1.447 -4.589 1.00 95.62 86 LEU A CA 1
ATOM 661 C C . LEU A 1 86 ? -6.062 -0.541 -3.991 1.00 95.62 86 LEU A C 1
ATOM 663 O O . LEU A 1 86 ? -6.130 0.633 -4.352 1.00 95.62 86 LEU A O 1
ATOM 667 N N . ILE A 1 87 ? -6.874 -1.061 -3.063 1.00 95.12 87 ILE A N 1
ATOM 668 C CA . ILE A 1 87 ? -7.949 -0.312 -2.391 1.00 95.12 87 ILE A CA 1
ATOM 669 C C . ILE A 1 87 ? -7.386 0.858 -1.580 1.00 95.12 87 ILE A C 1
ATOM 671 O O . ILE A 1 87 ? -8.010 1.913 -1.607 1.00 95.12 87 ILE A O 1
ATOM 675 N N . LEU A 1 88 ? -6.203 0.734 -0.954 1.00 93.62 88 LEU A N 1
ATOM 676 C CA . LEU A 1 88 ? -5.538 1.846 -0.240 1.00 93.62 88 LEU A CA 1
ATOM 677 C C . LEU A 1 88 ? -5.469 3.134 -1.075 1.00 93.62 88 LEU A C 1
ATOM 679 O O . LEU A 1 88 ? -5.551 4.235 -0.525 1.00 93.62 88 LEU A O 1
ATOM 683 N N . GLY A 1 89 ? -5.362 2.983 -2.400 1.00 89.75 89 GLY A N 1
ATOM 684 C CA . GLY A 1 89 ? -5.377 4.078 -3.361 1.00 89.75 89 GLY A CA 1
ATOM 685 C C . GLY A 1 89 ? -6.569 5.017 -3.227 1.00 89.75 89 GLY A C 1
ATOM 686 O O . GLY A 1 89 ? -6.425 6.208 -3.478 1.00 89.75 89 GLY A O 1
ATOM 687 N N . GLY A 1 90 ? -7.728 4.503 -2.809 1.00 88.50 90 GLY A N 1
ATOM 688 C CA . GLY A 1 90 ? -8.954 5.288 -2.705 1.00 88.50 90 GLY A CA 1
ATOM 689 C C . GLY A 1 90 ? -9.602 5.609 -4.057 1.00 88.50 90 GLY A C 1
ATOM 690 O O . GLY A 1 90 ? -10.516 6.426 -4.108 1.00 88.50 90 GLY A O 1
ATOM 691 N N . ILE A 1 91 ? -9.141 4.996 -5.154 1.00 88.44 91 ILE A N 1
ATOM 692 C CA . ILE A 1 91 ? -9.554 5.357 -6.514 1.00 88.44 91 ILE A CA 1
ATOM 693 C C . ILE A 1 91 ? -10.474 4.284 -7.093 1.00 88.44 91 ILE A C 1
ATOM 695 O O . ILE A 1 91 ? -10.033 3.163 -7.362 1.00 88.44 91 ILE A O 1
ATOM 699 N N . PHE A 1 92 ? -11.732 4.660 -7.336 1.00 88.06 92 PHE A N 1
ATOM 700 C CA . PHE A 1 92 ? -12.767 3.758 -7.835 1.00 88.06 92 PHE A CA 1
ATOM 701 C C . PHE A 1 92 ? -13.565 4.357 -8.992 1.00 88.06 92 PHE A C 1
ATOM 703 O O . PHE A 1 92 ? -13.794 5.571 -9.053 1.00 88.06 92 PHE A O 1
ATOM 710 N N . SER A 1 93 ? -14.025 3.490 -9.894 1.00 84.81 93 SER A N 1
ATOM 711 C CA . SER A 1 93 ? -15.037 3.842 -10.890 1.00 84.81 93 SER A CA 1
ATOM 712 C C . SER A 1 93 ? -16.410 4.023 -10.228 1.00 84.81 93 SER A C 1
ATOM 714 O O . SER A 1 93 ? -16.618 3.675 -9.063 1.00 84.81 93 SER A O 1
ATOM 716 N N . VAL A 1 94 ? -17.390 4.535 -10.980 1.00 79.19 94 VAL A N 1
ATOM 717 C CA . VAL A 1 94 ? -18.787 4.618 -10.510 1.00 79.19 94 VAL A CA 1
ATOM 718 C C . VAL A 1 94 ? -19.383 3.225 -10.246 1.00 79.19 94 VAL A C 1
ATOM 720 O O . VAL A 1 94 ? -20.215 3.079 -9.355 1.00 79.19 94 VAL A O 1
ATOM 723 N N . SER A 1 95 ? -18.928 2.190 -10.962 1.00 86.31 95 SER A N 1
ATOM 724 C CA . SER A 1 95 ? -19.320 0.790 -10.738 1.00 86.31 95 SER A CA 1
ATOM 725 C C . SER A 1 95 ? -18.580 0.122 -9.570 1.00 86.31 95 SER A C 1
ATOM 727 O O . SER A 1 95 ? -18.901 -1.014 -9.224 1.00 86.31 95 SER A O 1
ATOM 729 N N . GLY A 1 96 ? -17.619 0.810 -8.939 1.00 83.38 96 GLY A N 1
ATOM 730 C CA . GLY A 1 96 ? -16.836 0.294 -7.813 1.00 83.38 96 GLY A CA 1
ATOM 731 C C . GLY A 1 96 ? -15.582 -0.491 -8.209 1.00 83.38 96 GLY A C 1
ATOM 732 O O . GLY A 1 96 ? -14.979 -1.147 -7.361 1.00 83.38 96 GLY A O 1
ATOM 733 N N . GLU A 1 97 ? -15.162 -0.434 -9.473 1.00 89.00 97 GLU A N 1
ATOM 734 C CA . GLU A 1 97 ? -13.912 -1.055 -9.923 1.00 89.00 97 GLU A CA 1
ATOM 735 C C . GLU A 1 97 ? -12.710 -0.293 -9.369 1.00 89.00 97 GLU A C 1
ATOM 737 O O . GLU A 1 97 ? -12.719 0.934 -9.309 1.00 89.00 97 GLU A O 1
ATOM 742 N N . ILE A 1 98 ? -11.661 -1.015 -8.975 1.00 90.94 98 ILE A N 1
ATOM 743 C CA . ILE A 1 98 ? -10.451 -0.407 -8.418 1.00 90.94 98 ILE A CA 1
ATOM 744 C C . ILE A 1 98 ? -9.589 0.131 -9.563 1.00 90.94 98 ILE A C 1
ATOM 746 O O . ILE A 1 98 ? -9.092 -0.643 -10.380 1.00 90.94 98 ILE A O 1
ATOM 750 N N . LEU A 1 99 ? -9.362 1.444 -9.598 1.00 91.19 99 LEU A N 1
ATOM 751 C CA . LEU A 1 99 ? -8.669 2.119 -10.704 1.00 91.19 99 LEU A CA 1
ATOM 752 C C . LEU A 1 99 ? -7.257 2.602 -10.347 1.00 91.19 99 LEU A C 1
ATOM 754 O O . LEU A 1 99 ? -6.619 3.274 -11.153 1.00 91.19 99 LEU A O 1
ATOM 758 N N . THR A 1 100 ? -6.741 2.268 -9.161 1.00 91.69 100 THR A N 1
ATOM 759 C CA . THR 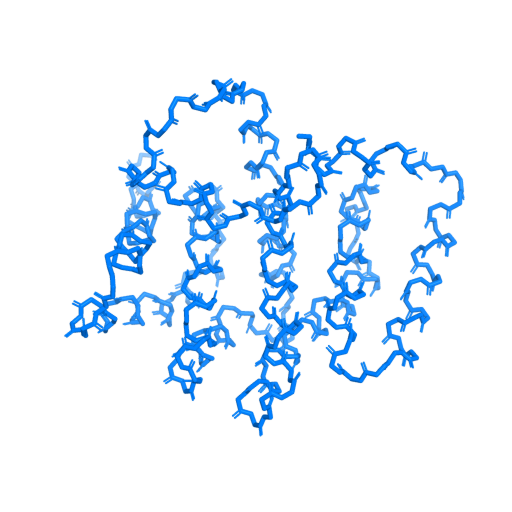A 1 100 ? -5.444 2.760 -8.658 1.00 91.69 100 THR A CA 1
ATOM 760 C C . THR A 1 100 ? -4.293 2.544 -9.644 1.00 91.69 100 THR A C 1
ATOM 762 O O . THR A 1 100 ? -3.510 3.456 -9.895 1.00 91.69 100 THR A O 1
ATOM 765 N N . GLU A 1 101 ? -4.198 1.356 -10.241 1.00 92.12 101 GLU A N 1
ATOM 766 C CA . GLU A 1 101 ? -3.141 1.048 -11.209 1.00 92.12 101 GLU A CA 1
ATOM 767 C C . GLU A 1 101 ? -3.335 1.780 -12.547 1.00 92.12 101 GLU A C 1
ATOM 769 O O . GLU A 1 101 ? -2.372 2.297 -13.108 1.00 92.12 101 GLU A O 1
ATOM 774 N N . ILE A 1 102 ? -4.577 1.883 -13.030 1.00 90.75 102 ILE A N 1
ATOM 775 C CA . ILE A 1 102 ? -4.912 2.601 -14.270 1.00 90.75 102 ILE A CA 1
ATOM 776 C C . ILE A 1 102 ? -4.569 4.086 -14.130 1.00 90.75 102 ILE A C 1
ATOM 778 O O . ILE A 1 102 ? -3.927 4.656 -15.012 1.00 90.75 102 ILE A O 1
ATOM 782 N N . TRP A 1 103 ? -4.933 4.695 -12.998 1.00 88.94 103 TRP A N 1
ATOM 783 C CA . TRP A 1 103 ? -4.591 6.083 -12.695 1.00 88.94 103 TRP A CA 1
ATOM 784 C C . TRP A 1 103 ? -3.071 6.290 -12.675 1.00 88.94 103 TRP A C 1
ATOM 786 O O . TRP A 1 103 ? -2.593 7.235 -13.292 1.00 88.94 103 TRP A O 1
ATOM 796 N N . LEU A 1 104 ? -2.290 5.385 -12.073 1.00 91.81 104 LEU A N 1
ATOM 797 C CA . LEU A 1 104 ? -0.822 5.482 -12.087 1.00 91.81 104 LEU A CA 1
ATOM 798 C C . LEU A 1 104 ? -0.225 5.417 -13.496 1.00 91.81 104 LEU A C 1
ATOM 800 O O . LEU A 1 104 ? 0.712 6.151 -13.803 1.00 91.81 104 LEU A O 1
ATOM 804 N N . LEU A 1 105 ? -0.752 4.545 -14.354 1.00 91.50 105 LEU A N 1
ATOM 805 C CA . LEU A 1 105 ? -0.301 4.441 -15.742 1.00 91.50 105 LEU A CA 1
ATOM 806 C C . LEU A 1 105 ? -0.645 5.707 -16.542 1.00 91.50 105 LEU A C 1
ATOM 808 O O . LEU A 1 105 ? 0.183 6.153 -17.335 1.00 91.50 105 LEU A O 1
ATOM 812 N N . LYS A 1 106 ? -1.801 6.333 -16.279 1.00 88.25 106 LYS A N 1
ATOM 813 C CA . LYS A 1 106 ? -2.170 7.647 -16.838 1.00 88.25 106 LYS A CA 1
ATOM 814 C C . LYS A 1 106 ? -1.202 8.741 -16.377 1.00 88.25 106 LYS A C 1
ATOM 816 O O . LYS A 1 106 ? -0.670 9.466 -17.208 1.00 88.25 106 LYS A O 1
ATOM 821 N N . GLN A 1 107 ? -0.873 8.793 -15.084 1.00 85.56 107 GLN A N 1
ATOM 822 C CA . GLN A 1 107 ? 0.126 9.731 -14.540 1.00 85.56 107 GLN A CA 1
ATOM 823 C C . GLN A 1 107 ? 1.527 9.543 -15.145 1.00 85.56 107 GLN A C 1
ATOM 825 O O . GLN A 1 107 ? 2.344 10.464 -15.146 1.00 85.56 107 GLN A O 1
ATOM 830 N N . ALA A 1 108 ? 1.814 8.351 -15.664 1.00 88.19 108 ALA A N 1
ATOM 831 C CA . ALA A 1 108 ? 3.063 8.036 -16.339 1.00 88.19 108 ALA A CA 1
ATOM 832 C C . ALA A 1 108 ? 3.032 8.255 -17.865 1.00 88.19 108 ALA A C 1
ATOM 834 O O . ALA A 1 108 ? 4.045 8.011 -18.521 1.00 88.19 108 ALA A O 1
ATOM 835 N N . GLY A 1 109 ? 1.895 8.686 -18.427 1.00 85.69 109 GLY A N 1
ATOM 836 C CA . GLY A 1 109 ? 1.707 8.922 -19.863 1.00 85.69 109 GLY A CA 1
ATOM 837 C C . GLY A 1 109 ? 1.522 7.655 -20.706 1.00 85.69 109 GLY A C 1
ATOM 838 O O . GLY A 1 109 ? 1.832 7.670 -21.892 1.00 85.69 109 GLY A O 1
ATOM 839 N N . LEU A 1 110 ? 1.087 6.535 -20.109 1.00 81.31 110 LEU A N 1
ATOM 840 C CA . LEU A 1 110 ? 0.897 5.255 -20.815 1.00 81.31 110 LEU A CA 1
ATOM 841 C C . LEU A 1 110 ? -0.552 4.981 -21.251 1.00 81.31 110 LEU A C 1
ATOM 843 O O . LEU A 1 110 ? -0.766 4.049 -22.019 1.00 81.31 110 LEU A O 1
ATOM 847 N N . ASN A 1 111 ? -1.523 5.768 -20.777 1.00 66.25 111 ASN A N 1
ATOM 848 C CA . ASN A 1 111 ? -2.948 5.628 -21.086 1.00 66.25 111 ASN A CA 1
ATOM 849 C C . ASN A 1 111 ? -3.544 7.014 -21.396 1.00 66.25 111 ASN A C 1
ATOM 851 O O . ASN A 1 111 ? -4.046 7.683 -20.493 1.00 66.25 111 ASN A O 1
ATOM 855 N N . ASP A 1 112 ? -3.475 7.415 -22.668 1.00 56.59 112 ASP A N 1
ATOM 856 C CA . ASP A 1 112 ? -4.067 8.647 -23.226 1.00 56.59 112 ASP A CA 1
ATOM 857 C C . ASP A 1 112 ? -5.434 8.372 -23.891 1.00 56.59 112 ASP A C 1
ATOM 859 O O . ASP A 1 112 ? -5.801 9.011 -24.875 1.00 56.59 112 ASP A O 1
ATOM 863 N N . GLU A 1 113 ? -6.195 7.380 -23.417 1.00 55.91 113 GLU A N 1
ATOM 864 C CA . GLU A 1 113 ? -7.593 7.273 -23.849 1.00 55.91 113 GLU A CA 1
ATOM 865 C C . GLU A 1 113 ? -8.358 8.486 -23.294 1.00 55.91 113 GLU A C 1
ATOM 867 O O . GLU A 1 113 ? -8.171 8.829 -22.123 1.00 55.91 11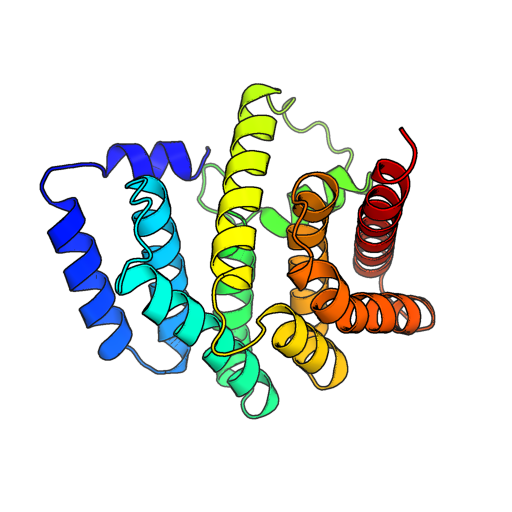3 GLU A O 1
ATOM 872 N N . ASP A 1 114 ? -9.142 9.150 -24.160 1.00 49.66 114 ASP A N 1
ATOM 873 C CA . ASP A 1 114 ? -9.949 10.370 -23.945 1.00 49.66 114 ASP A CA 1
ATOM 874 C C . ASP A 1 114 ? -10.950 10.212 -22.782 1.00 49.66 114 ASP A C 1
ATOM 876 O O . ASP A 1 114 ? -12.165 10.133 -22.957 1.00 49.66 114 ASP A O 1
ATOM 880 N N . ASP A 1 115 ? -10.423 10.127 -21.570 1.00 56.03 115 ASP A N 1
ATOM 881 C CA . ASP A 1 115 ? -11.168 9.884 -20.348 1.00 56.03 115 ASP A CA 1
ATOM 882 C C . ASP A 1 115 ? -11.230 11.186 -19.554 1.00 56.03 115 ASP A C 1
ATOM 884 O O . ASP A 1 115 ? -10.192 11.840 -19.363 1.00 56.03 115 ASP A O 1
ATOM 888 N N . GLU A 1 116 ? -12.456 11.543 -19.153 1.00 57.41 116 GLU A N 1
ATOM 889 C CA . GLU A 1 116 ? -12.899 12.811 -18.561 1.00 57.41 116 GLU A CA 1
ATOM 890 C C . GLU A 1 116 ? -11.767 13.592 -17.889 1.00 57.41 116 GLU A C 1
ATOM 892 O O . GLU A 1 116 ? -11.047 13.074 -17.029 1.00 57.41 116 GLU A O 1
ATOM 897 N N . THR A 1 117 ? -11.616 14.866 -18.263 1.00 62.22 117 THR A N 1
ATOM 898 C CA . THR A 1 117 ? -10.674 15.776 -17.611 1.00 62.22 117 THR A CA 1
ATOM 899 C C . THR A 1 117 ? -10.953 15.773 -16.108 1.00 62.22 117 THR A C 1
ATOM 901 O O . THR A 1 117 ? -11.921 16.380 -15.647 1.00 62.22 117 THR A O 1
ATOM 904 N N . ILE A 1 118 ? -10.125 15.053 -15.344 1.00 68.19 118 ILE A N 1
ATOM 905 C CA . ILE A 1 118 ? -10.214 15.020 -13.886 1.00 68.19 118 ILE A CA 1
ATOM 906 C C . ILE A 1 118 ? -10.053 16.465 -13.430 1.00 68.19 118 ILE A C 1
ATOM 908 O O . ILE A 1 118 ? -9.076 17.130 -13.776 1.00 68.19 118 ILE A O 1
ATOM 912 N N . SER A 1 119 ? -11.043 16.967 -12.696 1.00 79.88 119 SER A N 1
ATOM 913 C CA . SER A 1 119 ? -10.978 18.316 -12.147 1.00 79.88 119 SER A CA 1
ATOM 914 C C . SER A 1 119 ? -9.730 18.455 -11.274 1.00 79.88 119 SER A C 1
ATOM 916 O O . SER A 1 119 ? -9.421 17.553 -10.494 1.00 79.88 119 SER A O 1
ATOM 918 N N . GLU A 1 120 ? -9.056 19.605 -11.344 1.00 81.38 120 GLU A N 1
ATOM 919 C CA . GLU A 1 120 ? -7.921 19.938 -10.468 1.00 81.38 120 GLU A CA 1
ATOM 920 C C . GLU A 1 120 ? -8.247 19.695 -8.984 1.00 81.38 120 GLU A C 1
ATOM 922 O O . GLU A 1 120 ? -7.404 19.253 -8.209 1.00 81.38 120 GLU A O 1
ATOM 927 N N . GLU A 1 121 ? -9.503 19.919 -8.597 1.00 82.06 121 GLU A N 1
ATOM 928 C CA . GLU A 1 121 ? -9.999 19.716 -7.240 1.00 82.06 121 GLU A CA 1
ATOM 929 C C . GLU A 1 121 ? -10.099 18.229 -6.854 1.00 82.06 121 GLU A C 1
ATOM 931 O O . GLU A 1 121 ? -9.853 17.864 -5.705 1.00 82.06 121 GLU A O 1
ATOM 936 N N . GLU A 1 122 ? -10.419 17.345 -7.802 1.00 81.75 122 GLU A N 1
ATOM 937 C CA . GLU A 1 122 ? -10.402 15.901 -7.554 1.00 81.75 122 GLU A CA 1
ATOM 938 C C . GLU A 1 122 ? -8.975 15.354 -7.477 1.00 81.75 122 GLU A C 1
ATOM 940 O O . GLU A 1 122 ? -8.684 14.533 -6.606 1.00 81.75 122 GLU A O 1
ATOM 945 N N . GLU A 1 123 ? -8.065 15.851 -8.314 1.00 82.38 123 GLU A N 1
ATOM 946 C CA . GLU A 1 123 ? -6.647 15.492 -8.223 1.00 82.38 123 GLU A CA 1
ATOM 947 C C . GLU A 1 123 ? -6.043 15.965 -6.889 1.00 82.38 123 GLU A C 1
ATOM 949 O O . GLU A 1 123 ? -5.387 15.189 -6.192 1.00 82.38 123 GLU A O 1
ATOM 954 N N . ARG A 1 124 ? -6.363 17.192 -6.449 1.00 84.06 124 ARG A N 1
ATOM 955 C CA . ARG A 1 124 ? -5.953 17.720 -5.137 1.00 84.06 124 ARG A CA 1
ATOM 956 C C . ARG A 1 124 ? -6.430 16.832 -3.984 1.00 84.06 124 ARG A C 1
ATOM 958 O O . ARG A 1 124 ? -5.638 16.504 -3.099 1.00 84.06 124 ARG A O 1
ATOM 965 N N . ARG A 1 125 ? -7.701 16.410 -3.992 1.00 85.75 125 ARG A N 1
ATOM 966 C CA . ARG A 1 125 ? -8.253 15.503 -2.968 1.00 85.75 125 ARG A CA 1
ATOM 967 C C . ARG A 1 125 ? -7.556 14.144 -2.955 1.00 85.75 125 ARG A C 1
ATOM 969 O O . ARG A 1 125 ? -7.257 13.626 -1.878 1.00 85.75 125 ARG A O 1
ATOM 976 N N . ARG A 1 126 ? -7.222 13.593 -4.126 1.00 86.31 126 ARG A N 1
ATOM 977 C CA . ARG A 1 126 ? -6.440 12.348 -4.233 1.00 86.31 126 ARG A CA 1
ATOM 978 C C . ARG A 1 126 ? -5.039 12.503 -3.660 1.00 86.31 126 ARG A C 1
ATOM 980 O O . ARG A 1 126 ? -4.575 11.619 -2.941 1.00 86.31 126 ARG A O 1
ATOM 987 N N . GLU A 1 127 ? -4.374 13.623 -3.925 1.00 85.75 127 GLU A N 1
ATOM 988 C CA . GLU A 1 127 ? -3.069 13.893 -3.328 1.00 85.75 127 GLU A CA 1
ATOM 989 C C . GLU A 1 127 ? -3.135 14.000 -1.798 1.00 85.75 127 GLU A C 1
ATOM 991 O O . GLU A 1 127 ? -2.254 13.487 -1.109 1.00 85.75 127 GLU A O 1
ATOM 996 N N . GLU A 1 128 ? -4.149 14.668 -1.246 1.00 87.69 128 GLU A N 1
ATOM 997 C CA . GLU A 1 128 ? -4.348 14.794 0.206 1.00 87.69 128 GLU A CA 1
ATOM 998 C C . GLU A 1 128 ? -4.648 13.451 0.869 1.00 87.69 128 GLU A C 1
ATOM 1000 O O . GLU A 1 128 ? -4.072 13.132 1.917 1.00 87.69 128 GLU A O 1
ATOM 1005 N N . TRP A 1 129 ? -5.477 12.633 0.218 1.00 89.75 129 TRP A N 1
ATOM 1006 C CA . TRP A 1 129 ? -5.735 11.255 0.618 1.00 89.75 129 TRP A CA 1
ATOM 1007 C C . TRP A 1 129 ? -4.443 10.441 0.668 1.00 89.75 129 TRP A C 1
ATOM 1009 O O . TRP A 1 129 ? -4.106 9.840 1.692 1.00 89.75 129 TRP A O 1
ATOM 1019 N N . LEU A 1 130 ? -3.672 10.475 -0.420 1.00 90.44 130 LEU A N 1
ATOM 1020 C CA . LEU A 1 130 ? -2.395 9.787 -0.532 1.00 90.44 130 LEU A CA 1
ATOM 1021 C C . LEU A 1 130 ? -1.411 10.248 0.557 1.00 90.44 130 LEU A C 1
ATOM 1023 O O . LEU A 1 130 ? -0.817 9.413 1.241 1.00 90.44 130 LEU A O 1
ATOM 1027 N N . LYS A 1 131 ? -1.248 11.563 0.756 1.00 87.94 131 LYS A N 1
ATOM 1028 C CA . LYS A 1 131 ? -0.360 12.131 1.788 1.00 87.94 131 LYS A CA 1
ATOM 1029 C C . LYS A 1 131 ? -0.745 11.637 3.178 1.00 87.94 131 LYS A C 1
ATOM 1031 O O . LYS A 1 131 ? 0.127 11.252 3.963 1.00 87.94 131 LYS A O 1
ATOM 1036 N N . SER A 1 132 ? -2.041 11.604 3.463 1.00 88.62 132 SER A N 1
ATOM 1037 C CA . SER A 1 132 ? -2.571 11.129 4.735 1.00 88.62 132 SER A CA 1
ATOM 1038 C C . SER A 1 132 ? -2.304 9.641 4.943 1.00 88.62 132 SER A C 1
ATOM 1040 O O . SER A 1 132 ? -1.719 9.259 5.956 1.00 88.62 132 SER A O 1
ATOM 1042 N N . MET A 1 133 ? -2.620 8.802 3.953 1.00 90.50 133 MET A N 1
ATOM 1043 C CA . MET A 1 133 ? -2.355 7.362 4.006 1.00 90.50 133 MET A CA 1
ATOM 1044 C C . MET A 1 133 ? -0.873 7.058 4.216 1.00 90.50 133 MET A C 1
ATOM 1046 O O . MET A 1 133 ? -0.501 6.304 5.115 1.00 90.50 133 MET A O 1
ATOM 1050 N N . VAL A 1 134 ? 0.001 7.685 3.431 1.00 89.56 134 VAL A N 1
ATOM 1051 C CA . VAL A 1 134 ? 1.448 7.485 3.545 1.00 89.56 134 VAL A CA 1
ATOM 1052 C C . VAL A 1 134 ? 1.953 7.910 4.929 1.00 89.56 134 VAL A C 1
ATOM 1054 O O . VAL A 1 134 ? 2.722 7.174 5.552 1.00 89.56 134 VAL A O 1
ATOM 1057 N N . SER A 1 135 ? 1.451 9.024 5.471 1.00 86.69 135 SER A N 1
ATOM 1058 C CA . SER A 1 135 ? 1.783 9.487 6.827 1.00 86.69 135 SER A CA 1
ATOM 1059 C C . SER A 1 135 ? 1.376 8.480 7.908 1.00 86.69 135 SER A C 1
ATOM 1061 O O . SER A 1 135 ? 2.141 8.238 8.844 1.00 86.69 135 SER A O 1
ATOM 1063 N N . ILE A 1 136 ? 0.215 7.834 7.764 1.00 89.38 136 ILE A N 1
ATOM 1064 C CA . ILE A 1 136 ? -0.252 6.780 8.675 1.00 89.38 136 ILE A CA 1
ATOM 1065 C C . ILE A 1 136 ? 0.731 5.598 8.703 1.00 89.38 136 ILE A C 1
ATOM 1067 O O . ILE A 1 136 ? 1.125 5.143 9.784 1.00 89.38 136 ILE A O 1
ATOM 1071 N N . PHE A 1 137 ? 1.161 5.122 7.531 1.00 90.38 137 PHE A N 1
ATOM 1072 C CA . PHE A 1 137 ? 2.082 3.987 7.427 1.00 90.38 137 PHE A CA 1
ATOM 1073 C C . PHE A 1 137 ? 3.490 4.317 7.936 1.00 90.38 137 PHE A C 1
ATOM 1075 O O . PHE A 1 137 ? 4.083 3.506 8.646 1.00 90.38 137 PHE A O 1
ATOM 1082 N N . ILE A 1 138 ? 4.025 5.504 7.635 1.00 85.75 138 ILE A N 1
ATOM 1083 C CA . ILE A 1 138 ? 5.360 5.918 8.110 1.00 85.75 138 ILE A CA 1
ATOM 1084 C C . ILE A 1 138 ? 5.353 6.218 9.616 1.00 85.75 138 ILE A C 1
ATOM 1086 O O . ILE A 1 138 ? 6.341 5.980 10.318 1.00 85.75 138 ILE A O 1
ATOM 1090 N N . GLY A 1 139 ? 4.231 6.717 10.138 1.00 84.50 139 GLY A N 1
ATOM 1091 C CA . GLY A 1 139 ? 4.040 6.959 11.565 1.00 84.50 13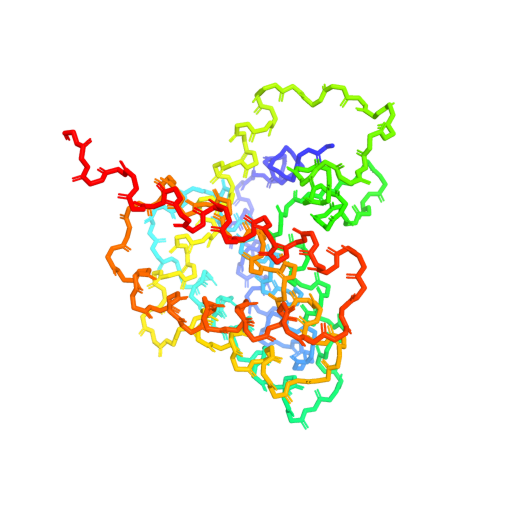9 GLY A CA 1
ATOM 1092 C C . GLY A 1 139 ? 4.033 5.678 12.406 1.00 84.50 139 GLY A C 1
ATOM 1093 O O . GLY A 1 139 ? 4.235 5.738 13.619 1.00 84.50 139 GLY A O 1
ATOM 1094 N N . TYR A 1 140 ? 3.842 4.502 11.799 1.00 88.38 140 TYR A N 1
ATOM 1095 C CA . TYR A 1 140 ? 3.854 3.226 12.510 1.00 88.38 140 TYR A CA 1
ATOM 1096 C C . TYR A 1 140 ? 5.280 2.761 12.841 1.00 88.38 140 TYR A C 1
ATOM 1098 O O . TYR A 1 140 ? 5.925 2.015 12.112 1.00 88.38 140 TYR A O 1
ATOM 1106 N N . LYS A 1 141 ? 5.775 3.174 14.012 1.00 83.19 141 LYS A N 1
ATOM 1107 C CA . LYS A 1 141 ? 7.170 2.946 14.430 1.00 83.19 141 LYS A CA 1
ATOM 1108 C C . LYS A 1 141 ? 7.520 1.503 14.818 1.00 83.19 141 LYS A C 1
ATOM 1110 O O . LYS A 1 141 ? 8.694 1.193 14.974 1.00 83.19 141 LYS A O 1
ATOM 1115 N N . LYS A 1 142 ? 6.539 0.609 14.999 1.00 85.94 142 LYS A N 1
ATOM 1116 C CA . LYS A 1 142 ? 6.819 -0.785 15.404 1.00 85.94 142 LYS A CA 1
ATOM 1117 C C . LYS A 1 142 ? 7.427 -1.616 14.277 1.00 85.94 142 LYS A C 1
ATOM 1119 O O . LYS A 1 142 ? 8.112 -2.592 14.563 1.00 85.94 142 LYS A O 1
ATOM 1124 N N . LYS A 1 143 ? 7.114 -1.285 13.020 1.00 88.94 143 LYS A N 1
ATOM 1125 C CA . LYS A 1 143 ? 7.587 -2.030 11.853 1.00 88.94 143 LYS A CA 1
ATOM 1126 C C . LYS A 1 143 ? 7.492 -1.195 10.587 1.00 88.94 143 LYS A C 1
ATOM 1128 O O . LYS A 1 143 ? 6.454 -0.591 10.345 1.00 88.94 143 LYS A O 1
ATOM 1133 N N . SER A 1 144 ? 8.537 -1.202 9.765 1.00 91.06 144 SER A N 1
ATOM 1134 C CA . SER A 1 144 ? 8.528 -0.430 8.526 1.00 91.06 144 SER A CA 1
ATOM 1135 C C . SER A 1 144 ? 7.670 -1.098 7.449 1.00 91.06 144 SER A C 1
ATOM 1137 O O . SER A 1 144 ? 7.941 -2.219 7.008 1.00 91.06 144 SER A O 1
ATOM 1139 N N . PHE A 1 145 ? 6.650 -0.374 6.985 1.00 93.06 145 PHE A N 1
ATOM 1140 C CA . PHE A 1 145 ? 5.857 -0.772 5.826 1.00 93.06 145 PHE A CA 1
ATOM 1141 C C . PHE A 1 145 ? 6.694 -0.791 4.542 1.00 93.06 145 PHE A C 1
ATOM 1143 O O . PHE A 1 145 ? 6.625 -1.762 3.794 1.00 93.06 145 PHE A O 1
ATOM 1150 N N . LEU A 1 146 ? 7.532 0.227 4.313 1.00 91.88 146 LEU A N 1
ATOM 1151 C CA . LEU A 1 146 ? 8.348 0.335 3.096 1.00 91.88 146 LEU A CA 1
ATOM 1152 C C . LEU A 1 146 ? 9.413 -0.767 3.017 1.00 91.88 146 LEU A C 1
ATOM 1154 O O . LEU A 1 146 ? 9.656 -1.320 1.947 1.00 91.88 146 LEU A O 1
ATOM 1158 N N . GLU A 1 147 ? 10.018 -1.130 4.150 1.00 91.94 147 GLU A N 1
ATOM 1159 C CA . GLU A 1 147 ? 10.967 -2.246 4.216 1.00 91.94 147 GLU A CA 1
ATOM 1160 C C . GLU A 1 147 ? 10.267 -3.585 3.955 1.00 91.94 147 GLU A C 1
ATOM 1162 O O . GLU A 1 147 ? 10.748 -4.403 3.169 1.00 91.94 147 GLU A O 1
ATOM 1167 N N . THR A 1 148 ? 9.085 -3.783 4.546 1.00 95.06 148 THR A N 1
ATOM 1168 C CA . THR A 1 148 ? 8.263 -4.978 4.307 1.00 95.06 148 THR A CA 1
ATOM 1169 C C . THR A 1 148 ? 7.872 -5.092 2.830 1.00 95.06 148 THR A C 1
ATOM 1171 O O . THR A 1 148 ? 7.978 -6.170 2.243 1.00 95.06 148 THR A O 1
ATOM 1174 N N . LEU A 1 149 ? 7.488 -3.975 2.206 1.00 95.38 149 LEU A N 1
ATOM 1175 C CA . LEU A 1 149 ? 7.163 -3.887 0.783 1.00 95.38 149 LEU A CA 1
ATOM 1176 C C . LEU A 1 149 ? 8.373 -4.225 -0.097 1.00 95.38 149 LEU A C 1
ATOM 1178 O O . LEU A 1 149 ? 8.256 -5.031 -1.017 1.00 95.38 149 LEU A O 1
ATOM 1182 N N . SER A 1 150 ? 9.549 -3.683 0.228 1.00 94.56 150 SER A N 1
ATOM 1183 C CA . SER A 1 150 ? 10.811 -4.001 -0.449 1.00 94.56 150 SER A CA 1
ATOM 1184 C C . SER A 1 150 ? 11.154 -5.495 -0.365 1.00 94.56 150 SER A C 1
ATOM 1186 O O . SER A 1 150 ? 11.531 -6.110 -1.366 1.00 94.56 150 SER A O 1
ATOM 1188 N N . ASN A 1 151 ? 10.987 -6.105 0.811 1.00 94.50 151 ASN A N 1
ATOM 1189 C CA . ASN A 1 151 ? 11.234 -7.534 1.009 1.00 94.50 151 ASN A CA 1
ATOM 1190 C C . ASN A 1 151 ? 10.254 -8.397 0.206 1.00 94.50 151 ASN A C 1
ATOM 1192 O O . ASN A 1 151 ? 10.675 -9.359 -0.436 1.00 94.50 151 ASN A O 1
ATOM 1196 N N . CYS A 1 152 ? 8.973 -8.025 0.180 1.00 95.50 152 CYS A N 1
ATOM 1197 C CA . CYS A 1 152 ? 7.952 -8.716 -0.609 1.00 95.50 152 CYS A CA 1
ATOM 1198 C C . CYS A 1 152 ? 8.181 -8.586 -2.110 1.00 95.50 152 CYS A C 1
ATOM 1200 O O . CYS A 1 152 ? 7.993 -9.554 -2.840 1.00 95.50 152 CYS A O 1
ATOM 1202 N N . TRP A 1 153 ? 8.686 -7.443 -2.567 1.00 94.12 153 TRP A N 1
ATOM 1203 C CA . TRP A 1 153 ? 9.123 -7.291 -3.947 1.00 94.12 153 TRP A CA 1
ATOM 1204 C C . TRP A 1 153 ? 10.303 -8.215 -4.269 1.00 94.12 153 TRP A C 1
ATOM 1206 O O . TRP A 1 153 ? 10.328 -8.856 -5.314 1.00 94.12 153 TRP A O 1
ATOM 1216 N N . LYS A 1 154 ? 11.297 -8.303 -3.381 1.00 93.44 154 LYS A N 1
ATOM 1217 C CA . LYS A 1 154 ? 12.512 -9.093 -3.627 1.00 93.44 154 LYS A CA 1
ATOM 1218 C C . LYS A 1 154 ? 12.280 -10.605 -3.587 1.00 93.44 154 LYS A C 1
ATOM 1220 O O . LYS A 1 154 ? 12.835 -11.321 -4.412 1.00 93.44 154 LYS A O 1
ATOM 1225 N N . LEU A 1 155 ? 11.546 -11.080 -2.584 1.00 92.81 155 LEU A N 1
ATOM 1226 C CA . LEU A 1 155 ? 11.422 -12.505 -2.256 1.00 92.81 155 LEU A CA 1
ATOM 1227 C C . LEU A 1 155 ? 10.079 -13.106 -2.692 1.00 92.81 155 LEU A C 1
ATOM 1229 O O . LEU A 1 155 ? 9.894 -14.319 -2.620 1.00 92.81 155 LEU A O 1
ATOM 1233 N N . GLY A 1 156 ? 9.129 -12.264 -3.095 1.00 91.81 156 GLY A N 1
ATOM 1234 C CA . GLY A 1 156 ? 7.781 -12.672 -3.456 1.00 91.81 156 GLY A CA 1
ATOM 1235 C C . GLY A 1 156 ? 7.667 -13.335 -4.824 1.00 91.81 156 GLY A C 1
ATOM 1236 O O . GLY A 1 156 ? 8.550 -13.257 -5.674 1.00 91.81 156 GLY A O 1
ATOM 1237 N N . SER A 1 157 ? 6.509 -13.952 -5.061 1.00 93.31 157 SER A N 1
ATOM 1238 C CA . SER A 1 157 ? 6.096 -14.375 -6.404 1.00 93.31 157 SER A CA 1
ATOM 1239 C C . SER A 1 157 ? 5.957 -13.178 -7.358 1.00 93.31 157 SER A C 1
ATOM 1241 O O . SER A 1 157 ? 5.698 -12.075 -6.873 1.00 93.31 157 SER A O 1
ATOM 1243 N N . PRO A 1 158 ? 5.981 -13.382 -8.688 1.00 91.56 158 PRO A N 1
ATOM 1244 C CA . PRO A 1 158 ? 5.790 -12.305 -9.667 1.00 91.56 158 PRO A CA 1
ATOM 1245 C C . PRO A 1 158 ? 4.553 -11.428 -9.416 1.00 91.56 158 PRO A C 1
ATOM 1247 O O . PRO A 1 158 ? 4.651 -10.205 -9.466 1.00 91.56 158 PRO A O 1
ATOM 1250 N N . ASP A 1 159 ? 3.417 -12.026 -9.040 1.00 91.56 159 ASP A N 1
ATOM 1251 C CA . ASP A 1 159 ? 2.193 -11.277 -8.712 1.00 91.56 159 ASP A CA 1
ATOM 1252 C C . ASP A 1 159 ? 2.363 -10.356 -7.497 1.00 91.56 159 ASP A C 1
ATOM 1254 O O . ASP A 1 159 ? 1.867 -9.228 -7.485 1.00 91.56 159 ASP A O 1
ATOM 1258 N N . LEU A 1 160 ? 3.090 -10.834 -6.481 1.00 94.94 160 LEU A N 1
ATOM 1259 C CA . LEU A 1 160 ? 3.399 -10.064 -5.277 1.00 94.94 160 LEU A CA 1
ATOM 1260 C C . LEU A 1 160 ? 4.387 -8.937 -5.603 1.00 94.94 160 LEU A C 1
ATOM 1262 O O . LEU A 1 160 ? 4.189 -7.804 -5.179 1.00 94.94 160 LEU A O 1
ATOM 1266 N N . ALA A 1 161 ? 5.408 -9.222 -6.413 1.00 93.69 161 ALA A N 1
ATOM 1267 C CA . ALA A 1 161 ? 6.361 -8.220 -6.873 1.00 93.69 161 ALA A CA 1
ATOM 1268 C C . ALA A 1 161 ? 5.680 -7.104 -7.680 1.00 93.69 161 ALA A C 1
ATOM 1270 O O . ALA A 1 161 ? 5.945 -5.927 -7.433 1.00 93.69 161 ALA A O 1
ATOM 1271 N N . ARG A 1 162 ? 4.749 -7.457 -8.578 1.00 93.81 162 ARG A N 1
ATOM 1272 C CA . ARG A 1 162 ? 3.962 -6.495 -9.360 1.00 93.81 162 ARG A CA 1
ATOM 1273 C C . ARG A 1 162 ? 3.148 -5.577 -8.458 1.00 93.81 162 ARG A C 1
ATOM 1275 O O . ARG A 1 162 ? 3.221 -4.363 -8.621 1.00 93.81 162 ARG A O 1
ATOM 1282 N N . ILE A 1 163 ? 2.409 -6.119 -7.484 1.00 95.62 163 ILE A N 1
ATOM 1283 C CA . ILE A 1 163 ? 1.647 -5.250 -6.578 1.00 95.62 163 ILE A CA 1
ATOM 1284 C C . ILE A 1 163 ? 2.563 -4.416 -5.676 1.00 95.62 163 ILE A C 1
ATOM 1286 O O . ILE A 1 163 ? 2.258 -3.255 -5.430 1.00 95.62 163 ILE A O 1
ATOM 1290 N N . CYS A 1 164 ? 3.717 -4.931 -5.238 1.00 95.94 164 CYS A N 1
ATOM 1291 C CA . CYS A 1 164 ? 4.684 -4.121 -4.496 1.00 95.94 164 CYS A CA 1
ATOM 1292 C C . CYS A 1 164 ? 5.209 -2.939 -5.321 1.00 95.94 164 CYS A C 1
ATOM 1294 O O . CYS A 1 164 ? 5.341 -1.843 -4.776 1.00 95.94 164 CYS A O 1
ATOM 1296 N N . LEU A 1 165 ? 5.457 -3.130 -6.619 1.00 95.12 165 LEU A N 1
ATOM 1297 C CA . LEU A 1 165 ? 5.822 -2.055 -7.541 1.00 95.12 165 LEU A CA 1
ATOM 1298 C C . LEU A 1 165 ? 4.687 -1.034 -7.702 1.00 95.12 165 LEU A C 1
ATOM 1300 O O . LEU A 1 165 ? 4.934 0.157 -7.545 1.00 95.12 165 LEU A O 1
ATOM 1304 N N . VAL A 1 166 ? 3.451 -1.480 -7.951 1.00 95.56 166 VAL A N 1
ATOM 1305 C CA . VAL A 1 166 ? 2.275 -0.594 -8.075 1.00 95.56 166 VAL A CA 1
ATOM 1306 C C . VAL A 1 166 ? 2.081 0.234 -6.801 1.00 95.56 166 VAL A C 1
ATOM 1308 O O . VAL A 1 166 ? 1.954 1.455 -6.861 1.00 95.56 166 VAL A O 1
ATOM 1311 N N . THR A 1 167 ? 2.146 -0.400 -5.630 1.00 95.94 167 THR A N 1
ATOM 1312 C CA . THR A 1 167 ? 2.056 0.281 -4.332 1.00 95.94 167 THR A CA 1
ATOM 1313 C C . THR A 1 167 ? 3.218 1.248 -4.118 1.00 95.94 167 THR A C 1
ATOM 1315 O O . THR A 1 167 ? 3.019 2.342 -3.596 1.00 95.94 167 THR A O 1
ATOM 1318 N N . THR A 1 168 ? 4.431 0.886 -4.544 1.00 94.38 168 THR A N 1
ATOM 1319 C CA . THR A 1 168 ? 5.592 1.785 -4.480 1.00 94.38 168 THR A CA 1
ATOM 1320 C C . THR A 1 168 ? 5.390 3.003 -5.375 1.00 94.38 168 THR A C 1
ATOM 1322 O O . THR A 1 168 ? 5.662 4.117 -4.934 1.00 94.38 168 THR A O 1
ATOM 1325 N N . ALA A 1 169 ? 4.864 2.818 -6.589 1.00 93.94 169 ALA A N 1
ATOM 1326 C CA . ALA A 1 169 ? 4.532 3.910 -7.498 1.00 93.94 169 ALA A CA 1
ATOM 1327 C C . ALA A 1 169 ? 3.496 4.844 -6.879 1.00 93.94 169 ALA A C 1
ATOM 1329 O O . ALA A 1 169 ? 3.742 6.047 -6.820 1.00 93.94 169 ALA A O 1
ATOM 1330 N N . TRP A 1 170 ? 2.426 4.296 -6.304 1.00 93.56 170 TRP A N 1
ATOM 1331 C CA . TRP A 1 170 ? 1.418 5.069 -5.580 1.00 93.56 170 TRP A CA 1
ATOM 1332 C C . TRP A 1 170 ? 2.010 5.893 -4.433 1.00 93.56 170 TRP A C 1
ATOM 1334 O O . TRP A 1 170 ? 1.859 7.112 -4.408 1.00 93.56 170 TRP A O 1
ATOM 1344 N N . ILE A 1 171 ? 2.777 5.269 -3.536 1.00 91.00 171 ILE A N 1
ATOM 1345 C CA . ILE A 1 171 ? 3.423 5.968 -2.413 1.00 91.00 171 ILE A CA 1
ATOM 1346 C C . ILE A 1 171 ? 4.413 7.028 -2.911 1.00 91.00 171 ILE A C 1
ATOM 1348 O O . ILE A 1 171 ? 4.537 8.088 -2.295 1.00 91.00 171 ILE A O 1
ATOM 1352 N N . SER A 1 172 ? 5.104 6.769 -4.029 1.00 89.56 172 SER A N 1
ATOM 1353 C CA . SER A 1 172 ? 6.122 7.671 -4.572 1.00 89.56 172 SER A CA 1
ATOM 1354 C C . SER A 1 172 ? 5.573 9.063 -4.893 1.00 89.56 172 SER A C 1
ATOM 1356 O O . SER A 1 172 ? 6.285 10.046 -4.706 1.00 89.56 172 SER A O 1
ATOM 1358 N N . HIS A 1 173 ? 4.300 9.166 -5.290 1.00 87.06 173 HIS A N 1
ATOM 1359 C CA . HIS A 1 173 ? 3.640 10.443 -5.576 1.00 87.06 173 HIS A CA 1
ATOM 1360 C C . HIS A 1 173 ? 3.535 11.351 -4.345 1.00 87.06 173 HIS A C 1
ATOM 1362 O O . HIS A 1 173 ? 3.546 1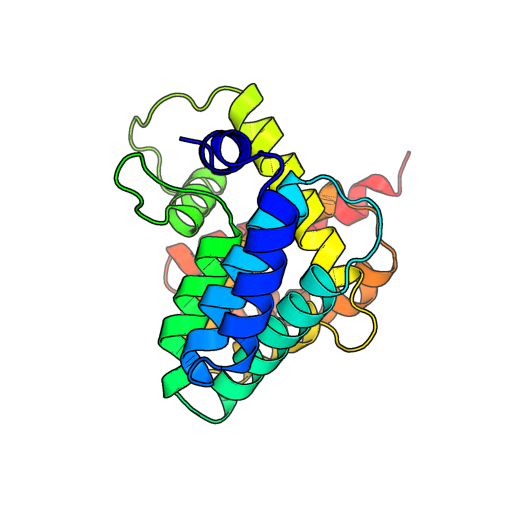2.571 -4.477 1.00 87.06 173 HIS A O 1
ATOM 1368 N N . ALA A 1 174 ? 3.495 10.779 -3.140 1.00 82.62 174 ALA A N 1
ATOM 1369 C CA . ALA A 1 174 ? 3.417 11.545 -1.901 1.00 82.62 174 ALA A CA 1
ATOM 1370 C C . ALA A 1 174 ? 4.774 12.142 -1.499 1.00 82.62 174 ALA A C 1
ATOM 1372 O O . ALA A 1 174 ? 4.832 13.157 -0.801 1.00 82.62 174 ALA A O 1
ATOM 1373 N N . LEU A 1 175 ? 5.875 11.502 -1.909 1.00 76.06 175 LEU A N 1
ATOM 1374 C CA . LEU A 1 175 ? 7.214 11.777 -1.382 1.00 76.06 175 LEU A CA 1
ATOM 1375 C C . LEU A 1 175 ? 7.721 13.195 -1.683 1.00 76.06 175 LEU A C 1
ATOM 1377 O O . LEU A 1 175 ? 8.272 13.805 -0.771 1.00 76.06 175 LEU A O 1
ATOM 1381 N N . PRO A 1 176 ? 7.527 13.779 -2.887 1.00 74.81 176 PRO A N 1
ATOM 1382 C CA . PRO A 1 176 ? 7.965 15.150 -3.153 1.00 74.81 176 PRO A CA 1
ATOM 1383 C C . PRO A 1 176 ? 7.329 16.171 -2.205 1.00 74.81 176 PRO A C 1
ATOM 1385 O O . PRO A 1 176 ? 7.917 17.215 -1.927 1.00 74.81 176 PRO A O 1
ATOM 1388 N N . SER A 1 177 ? 6.118 15.898 -1.725 1.00 72.75 177 SER A N 1
ATOM 1389 C CA . SER A 1 177 ? 5.359 16.762 -0.819 1.00 72.75 177 SER A CA 1
ATOM 1390 C C . SER A 1 177 ? 5.532 16.434 0.665 1.00 72.75 177 SER A C 1
ATOM 1392 O O . SER A 1 177 ? 5.343 17.318 1.495 1.00 72.75 177 SER A O 1
ATOM 1394 N N . LEU A 1 178 ? 5.895 15.198 1.006 1.00 70.25 178 LEU A N 1
ATOM 1395 C CA . LEU A 1 178 ? 6.096 14.752 2.381 1.00 70.25 178 LEU A CA 1
ATOM 1396 C C . LEU A 1 178 ? 7.575 14.885 2.758 1.00 70.25 178 LEU A C 1
ATOM 1398 O O . LEU A 1 178 ? 8.386 14.010 2.464 1.00 70.25 178 LEU A O 1
ATOM 1402 N N . PHE A 1 179 ? 7.935 15.970 3.446 1.00 61.44 179 PHE A N 1
ATOM 1403 C CA . PHE A 1 179 ? 9.255 16.065 4.065 1.00 61.44 179 PHE A CA 1
ATOM 1404 C C . PHE A 1 179 ? 9.270 15.259 5.366 1.00 61.44 179 PHE A C 1
ATOM 1406 O O . PHE A 1 179 ? 8.867 15.747 6.420 1.00 61.44 179 PHE A O 1
ATOM 1413 N N . VAL A 1 180 ? 9.710 14.004 5.284 1.00 61.59 180 VAL A N 1
ATOM 1414 C CA . VAL A 1 180 ? 9.808 13.114 6.445 1.00 61.59 180 VAL A CA 1
ATOM 1415 C C . VAL A 1 180 ? 11.218 12.511 6.470 1.00 61.59 180 VAL A C 1
ATOM 1417 O O . 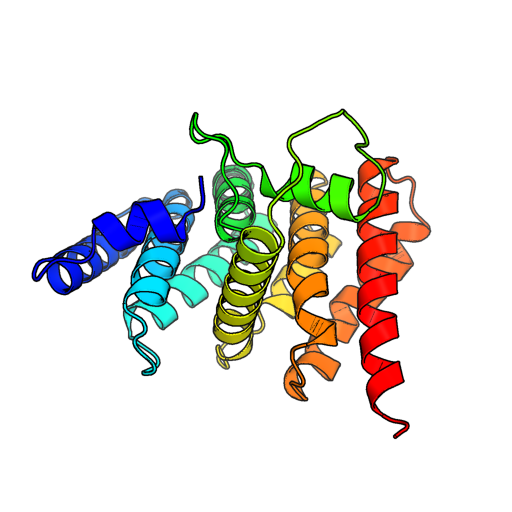VAL A 1 180 ? 11.522 11.666 5.629 1.00 61.59 180 VAL A O 1
ATOM 1420 N N . PRO A 1 181 ? 12.110 12.917 7.393 1.00 62.91 181 PRO A N 1
ATOM 1421 C CA . PRO A 1 181 ? 13.461 12.356 7.506 1.00 62.91 181 PRO A CA 1
ATOM 1422 C C . PRO A 1 181 ? 13.473 10.824 7.631 1.00 62.91 181 PRO A C 1
ATOM 1424 O O . PRO A 1 181 ? 14.354 10.153 7.094 1.00 62.91 181 PRO A O 1
ATOM 1427 N N . GLU A 1 182 ? 12.455 10.239 8.270 1.00 60.84 182 GLU A N 1
ATOM 1428 C CA . GLU A 1 182 ? 12.306 8.783 8.401 1.00 60.84 182 GLU A CA 1
ATOM 1429 C C . GLU A 1 182 ? 12.036 8.065 7.069 1.00 60.84 182 GLU A C 1
ATOM 1431 O O . GLU A 1 182 ? 12.303 6.868 6.932 1.00 60.84 182 GLU A O 1
ATOM 1436 N N . LEU A 1 183 ? 11.555 8.797 6.065 1.00 63.62 183 LEU A N 1
ATOM 1437 C CA . LEU A 1 183 ? 11.364 8.310 4.705 1.00 63.62 183 LEU A CA 1
ATOM 1438 C C . LEU A 1 183 ? 12.704 8.057 4.016 1.00 63.62 183 LEU A C 1
ATOM 1440 O O . LEU A 1 183 ? 12.806 7.147 3.200 1.00 63.62 183 LEU A O 1
ATOM 1444 N N . GLN A 1 184 ? 13.742 8.831 4.345 1.00 64.50 184 GLN A N 1
ATOM 1445 C CA . GLN A 1 184 ? 15.011 8.818 3.622 1.00 64.50 184 GLN A CA 1
ATOM 1446 C C . GLN A 1 184 ? 15.735 7.477 3.769 1.00 64.50 184 GLN A C 1
ATOM 1448 O O . GLN A 1 184 ? 16.166 6.905 2.774 1.00 64.50 184 GLN A O 1
ATOM 1453 N N . PHE A 1 185 ? 15.800 6.929 4.986 1.00 64.12 185 PHE A N 1
ATOM 1454 C CA . PHE A 1 185 ? 16.416 5.621 5.229 1.00 64.12 185 PHE A CA 1
ATOM 1455 C C . PHE A 1 185 ? 15.523 4.470 4.777 1.00 64.12 185 PHE A C 1
ATOM 1457 O O . PHE A 1 185 ? 15.986 3.545 4.111 1.00 64.12 185 PHE A O 1
ATOM 1464 N N . SER A 1 186 ? 14.227 4.537 5.089 1.00 68.00 186 SER A N 1
ATOM 1465 C CA . SER A 1 186 ? 13.321 3.428 4.796 1.00 68.00 186 SER A CA 1
ATOM 1466 C C . SER A 1 186 ? 12.988 3.290 3.307 1.00 68.00 186 SER A C 1
ATOM 1468 O O . SER A 1 186 ? 12.577 2.211 2.880 1.00 68.00 186 SER A O 1
ATOM 1470 N N . SER A 1 187 ? 13.163 4.348 2.512 1.00 76.19 187 SER A N 1
ATOM 1471 C CA . SER A 1 187 ? 12.946 4.315 1.065 1.00 76.19 187 SER A CA 1
ATOM 1472 C C . SER A 1 187 ? 14.172 3.887 0.254 1.00 76.19 187 SER A C 1
ATOM 1474 O O . SER A 1 187 ? 14.013 3.510 -0.907 1.00 76.19 187 SER A O 1
ATOM 1476 N N . MET A 1 188 ? 15.374 3.841 0.851 1.00 79.50 188 MET A N 1
ATOM 1477 C CA . MET A 1 188 ? 16.572 3.340 0.155 1.00 79.50 188 MET A CA 1
ATOM 1478 C C . MET A 1 188 ? 16.395 1.894 -0.311 1.00 79.50 188 MET A C 1
ATOM 1480 O O . MET A 1 188 ? 16.824 1.539 -1.407 1.00 79.50 188 MET A O 1
ATOM 1484 N N . ALA A 1 189 ? 15.724 1.067 0.495 1.00 85.25 189 ALA A N 1
ATOM 1485 C CA . ALA A 1 189 ? 15.422 -0.314 0.136 1.00 85.25 189 ALA A CA 1
ATOM 1486 C C . ALA A 1 189 ? 14.570 -0.384 -1.147 1.00 85.25 189 ALA A C 1
ATOM 1488 O O . ALA A 1 189 ? 14.888 -1.142 -2.059 1.00 85.25 189 ALA A O 1
ATOM 1489 N N . LEU A 1 190 ? 13.560 0.484 -1.272 1.00 88.69 190 LEU A N 1
ATOM 1490 C CA . LEU A 1 190 ? 12.729 0.584 -2.476 1.00 88.69 190 LEU A CA 1
ATOM 1491 C C . LEU A 1 190 ? 13.516 1.120 -3.681 1.00 88.69 190 LEU A C 1
ATOM 1493 O O . LEU A 1 190 ? 13.376 0.590 -4.779 1.00 88.69 190 LEU A O 1
ATOM 1497 N N . LEU A 1 191 ? 14.391 2.111 -3.486 1.00 88.00 191 LEU A N 1
ATOM 1498 C CA . LEU A 1 191 ? 15.262 2.645 -4.542 1.00 88.00 191 LEU A CA 1
ATOM 1499 C C . LEU A 1 191 ? 16.207 1.589 -5.124 1.00 88.00 191 LEU A C 1
ATOM 1501 O O . LEU A 1 191 ? 16.354 1.491 -6.344 1.00 88.00 191 LEU A O 1
ATOM 1505 N N . LEU A 1 192 ? 16.827 0.775 -4.265 1.00 88.00 192 LEU A N 1
ATOM 1506 C CA . LEU A 1 192 ? 17.660 -0.344 -4.707 1.00 88.00 192 LEU A CA 1
ATOM 1507 C C . LEU A 1 192 ? 16.841 -1.331 -5.543 1.00 88.00 192 LEU A C 1
ATOM 1509 O O . LEU A 1 192 ? 17.291 -1.766 -6.602 1.00 88.00 192 LEU A O 1
ATOM 1513 N N . ARG A 1 193 ? 15.609 -1.621 -5.116 1.00 90.12 193 ARG A N 1
ATOM 1514 C CA . ARG A 1 193 ? 14.717 -2.547 -5.823 1.00 90.12 193 ARG A CA 1
ATOM 1515 C C . ARG A 1 193 ? 14.268 -2.018 -7.172 1.00 90.12 193 ARG A C 1
ATOM 1517 O O . ARG A 1 193 ? 14.282 -2.773 -8.140 1.00 90.12 193 ARG A O 1
ATOM 1524 N N . LEU A 1 194 ? 13.972 -0.726 -7.262 1.00 91.31 194 LEU A N 1
ATOM 1525 C CA . LEU A 1 194 ? 13.679 -0.052 -8.523 1.00 91.31 194 LEU A CA 1
ATOM 1526 C C . LEU A 1 194 ? 14.850 -0.177 -9.501 1.00 91.31 194 LEU A C 1
ATOM 1528 O O . LEU A 1 194 ? 14.659 -0.619 -10.634 1.00 91.31 194 LEU A O 1
ATOM 1532 N N . LYS A 1 195 ? 16.074 0.121 -9.050 1.00 88.62 195 LYS A N 1
ATOM 1533 C CA . LYS A 1 195 ? 17.280 0.017 -9.883 1.00 88.62 195 LYS A CA 1
ATOM 1534 C C . LYS A 1 195 ? 17.523 -1.409 -10.379 1.00 88.62 195 LYS A C 1
ATOM 1536 O O . LYS A 1 195 ? 17.810 -1.601 -11.555 1.00 88.62 195 LYS A O 1
ATOM 1541 N N . GLU A 1 196 ? 17.391 -2.400 -9.501 1.00 88.00 196 GLU A N 1
ATOM 1542 C CA . GLU A 1 196 ? 17.523 -3.814 -9.864 1.00 88.00 196 GLU A CA 1
ATOM 1543 C C . GLU A 1 196 ? 16.422 -4.250 -10.848 1.00 88.00 196 GLU A C 1
ATOM 1545 O O . GLU A 1 196 ? 16.708 -4.950 -11.817 1.00 88.00 196 GLU A O 1
ATOM 1550 N N . SER A 1 197 ? 15.179 -3.793 -10.659 1.00 86.25 197 SER A N 1
ATOM 1551 C CA . SER A 1 197 ? 14.052 -4.155 -11.532 1.00 86.25 197 SER A CA 1
ATOM 1552 C C . SER A 1 197 ? 14.237 -3.671 -12.973 1.00 86.25 197 SER A C 1
ATOM 1554 O O . SER A 1 197 ? 13.950 -4.412 -13.909 1.00 86.25 197 SER A O 1
ATOM 1556 N N . LEU A 1 198 ? 14.828 -2.490 -13.178 1.00 85.88 198 LEU A N 1
ATOM 1557 C CA . LEU A 1 198 ? 15.111 -1.946 -14.514 1.00 85.88 198 LEU A CA 1
ATOM 1558 C C . LEU A 1 198 ? 16.142 -2.751 -15.313 1.00 85.88 198 LEU A C 1
ATOM 1560 O O . LEU A 1 198 ? 16.205 -2.617 -16.531 1.00 85.88 198 LEU A O 1
ATOM 1564 N N . THR A 1 199 ? 16.943 -3.580 -14.643 1.00 83.44 199 THR A N 1
ATOM 1565 C CA . THR A 1 199 ? 17.902 -4.483 -15.301 1.00 83.44 199 THR A CA 1
ATOM 1566 C C . THR A 1 199 ? 17.298 -5.836 -15.676 1.00 83.44 199 THR A C 1
ATOM 1568 O O . THR A 1 199 ? 17.947 -6.627 -16.356 1.00 83.44 199 THR A O 1
ATOM 1571 N N . SER A 1 200 ? 16.068 -6.106 -15.237 1.00 79.75 200 SER A N 1
ATOM 1572 C CA . SER A 1 200 ? 15.350 -7.351 -15.501 1.00 79.75 200 SER A CA 1
ATOM 1573 C C . SER A 1 200 ? 14.376 -7.214 -16.672 1.00 79.75 200 SER A C 1
ATOM 1575 O O . SER A 1 200 ? 14.021 -6.104 -17.077 1.00 79.75 200 SER A O 1
ATOM 1577 N N . ASP A 1 201 ? 13.937 -8.350 -17.214 1.00 83.25 201 ASP A N 1
ATOM 1578 C CA . ASP A 1 201 ? 12.924 -8.387 -18.268 1.00 83.25 201 ASP A CA 1
ATOM 1579 C C . ASP A 1 201 ? 11.537 -8.074 -17.684 1.00 83.25 201 ASP A C 1
ATOM 1581 O O . ASP A 1 201 ? 10.806 -8.956 -17.236 1.00 83.25 201 ASP A O 1
ATOM 1585 N N . MET A 1 202 ? 11.224 -6.780 -17.599 1.00 84.44 202 MET A N 1
ATOM 1586 C CA . MET A 1 202 ? 9.919 -6.277 -17.172 1.00 84.44 202 MET A CA 1
ATOM 1587 C C . MET A 1 202 ? 9.028 -5.971 -18.367 1.00 84.44 202 MET A C 1
ATOM 1589 O O . MET A 1 202 ? 9.496 -5.410 -19.370 1.00 84.44 202 MET A O 1
ATOM 1593 N N . ASP A 1 203 ? 7.728 -6.214 -18.184 1.00 90.56 203 ASP A N 1
ATOM 1594 C CA . ASP A 1 203 ? 6.703 -5.700 -19.084 1.00 90.56 203 ASP A CA 1
ATOM 1595 C C . ASP A 1 203 ? 6.705 -4.158 -19.119 1.00 90.56 203 ASP A C 1
ATOM 1597 O O . ASP A 1 203 ? 7.285 -3.475 -18.263 1.00 90.56 203 ASP A O 1
ATOM 1601 N N . ILE A 1 204 ? 6.082 -3.592 -20.154 1.00 90.50 204 ILE A N 1
ATOM 1602 C CA . ILE A 1 204 ? 6.130 -2.148 -20.398 1.00 90.50 204 ILE A CA 1
ATOM 1603 C C . ILE A 1 204 ? 5.447 -1.336 -19.292 1.00 90.50 204 ILE A C 1
ATOM 1605 O O . ILE A 1 204 ? 5.960 -0.281 -18.917 1.00 90.50 204 ILE A O 1
ATOM 1609 N N . GLN A 1 205 ? 4.348 -1.841 -18.724 1.00 92.12 205 GLN A N 1
ATOM 1610 C CA . GLN A 1 205 ? 3.621 -1.166 -17.649 1.00 92.12 205 GLN A CA 1
ATOM 1611 C C . GLN A 1 205 ? 4.482 -1.117 -16.386 1.00 92.12 205 GLN A C 1
ATOM 1613 O O . GLN A 1 205 ? 4.674 -0.050 -15.806 1.00 92.12 205 GLN A O 1
ATOM 1618 N N . GLN A 1 206 ? 5.086 -2.243 -16.001 1.00 91.94 206 GLN A N 1
ATOM 1619 C CA . GLN A 1 206 ? 6.005 -2.320 -14.866 1.00 91.94 206 GLN A CA 1
ATOM 1620 C C . GLN A 1 206 ? 7.207 -1.391 -15.045 1.00 91.94 206 GLN A C 1
ATOM 1622 O O . GLN A 1 206 ? 7.590 -0.667 -14.125 1.00 91.94 206 GLN A O 1
ATOM 1627 N N . ARG A 1 207 ? 7.788 -1.354 -16.247 1.00 92.38 207 ARG A N 1
ATOM 1628 C CA . ARG A 1 207 ? 8.919 -0.471 -16.542 1.00 92.38 207 ARG A CA 1
ATOM 1629 C C . ARG A 1 207 ? 8.561 0.997 -16.382 1.00 92.38 207 ARG A C 1
ATOM 1631 O O . ARG A 1 207 ? 9.317 1.741 -15.764 1.00 92.38 207 ARG A O 1
ATOM 1638 N N . VAL A 1 208 ? 7.408 1.403 -16.897 1.00 92.69 208 VAL A N 1
ATOM 1639 C CA . VAL A 1 208 ? 6.945 2.785 -16.790 1.00 92.69 208 VAL A CA 1
ATOM 1640 C C . VAL A 1 208 ? 6.614 3.157 -15.342 1.00 92.69 208 VAL A C 1
ATOM 1642 O O . VAL A 1 208 ? 7.042 4.217 -14.890 1.00 92.69 208 VAL A O 1
ATOM 1645 N N . LEU A 1 209 ? 5.980 2.268 -14.570 1.00 94.06 209 LEU A N 1
ATOM 1646 C CA . LEU A 1 209 ? 5.765 2.479 -13.133 1.00 94.06 209 LEU A CA 1
ATOM 1647 C C . LEU A 1 209 ? 7.089 2.616 -12.365 1.00 94.06 209 LEU A C 1
ATOM 1649 O O . LEU A 1 209 ? 7.214 3.484 -11.501 1.00 94.06 209 LEU A O 1
ATOM 1653 N N . ALA A 1 210 ? 8.102 1.806 -12.689 1.00 93.62 210 ALA A N 1
ATOM 1654 C CA . ALA A 1 210 ? 9.421 1.907 -12.067 1.00 93.62 210 ALA A CA 1
ATOM 1655 C C . ALA A 1 210 ? 10.111 3.243 -12.401 1.00 93.62 210 ALA A C 1
ATOM 1657 O O . ALA A 1 210 ? 10.677 3.892 -11.516 1.00 93.62 210 ALA A O 1
ATOM 1658 N N . CYS A 1 211 ? 10.019 3.697 -13.654 1.00 92.06 211 CYS A N 1
ATOM 1659 C CA . CYS A 1 211 ? 10.510 5.011 -14.071 1.00 92.06 211 CYS A CA 1
ATOM 1660 C C . CYS A 1 211 ? 9.779 6.157 -13.353 1.00 92.06 211 CYS A C 1
ATOM 1662 O O . CYS A 1 211 ? 10.433 7.081 -12.868 1.00 92.06 211 CYS A O 1
ATOM 1664 N N . LEU A 1 212 ? 8.449 6.074 -13.223 1.00 91.94 212 LEU A N 1
ATOM 1665 C CA . LEU A 1 212 ? 7.634 7.047 -12.490 1.00 91.94 212 LEU A CA 1
ATOM 1666 C C . LEU A 1 212 ? 8.073 7.154 -11.024 1.00 91.94 212 LEU A C 1
ATOM 1668 O O . LEU A 1 212 ? 8.260 8.261 -10.515 1.00 91.94 212 LEU A O 1
ATOM 1672 N N . CYS A 1 213 ? 8.322 6.015 -10.366 1.00 92.00 213 CYS A N 1
ATOM 1673 C CA . CYS A 1 213 ? 8.853 6.003 -9.005 1.00 92.00 213 CYS A CA 1
ATOM 1674 C C . CYS A 1 213 ? 10.170 6.779 -8.919 1.00 92.00 213 CYS A C 1
ATOM 1676 O O . CYS A 1 213 ? 10.309 7.668 -8.083 1.00 92.00 213 CYS A O 1
ATOM 1678 N N . LEU A 1 214 ? 11.142 6.448 -9.777 1.00 91.06 214 LEU A N 1
ATOM 1679 C CA . LEU A 1 214 ? 12.468 7.073 -9.765 1.00 91.06 214 LEU A CA 1
ATOM 1680 C C . LEU A 1 214 ? 12.401 8.579 -10.030 1.00 91.06 214 LEU A C 1
ATOM 1682 O O . LEU A 1 214 ? 13.096 9.341 -9.359 1.00 91.06 214 LEU A O 1
ATOM 1686 N N . LEU A 1 215 ? 11.531 9.008 -10.947 1.00 90.00 215 LEU A N 1
ATOM 1687 C CA . LEU A 1 215 ? 11.263 10.421 -11.208 1.00 90.00 215 LEU A CA 1
ATOM 1688 C C . LEU A 1 215 ? 10.708 11.132 -9.966 1.00 90.00 215 LEU A C 1
ATOM 1690 O O . LEU A 1 215 ? 11.106 12.252 -9.652 1.00 90.00 215 LEU A O 1
ATOM 1694 N N . ASN A 1 216 ? 9.791 10.503 -9.235 1.00 88.44 216 ASN A N 1
ATOM 1695 C CA . ASN A 1 216 ? 9.260 11.086 -8.006 1.00 88.44 216 ASN A CA 1
ATOM 1696 C C . ASN A 1 216 ? 10.309 11.118 -6.886 1.00 88.44 216 ASN A C 1
ATOM 1698 O O . ASN A 1 216 ? 10.423 12.120 -6.181 1.00 88.44 216 ASN A O 1
ATOM 1702 N N . PHE A 1 217 ? 11.149 10.087 -6.779 1.00 84.88 217 PHE A N 1
ATOM 1703 C CA . PHE A 1 217 ? 12.283 10.074 -5.857 1.00 84.88 217 PHE A CA 1
ATOM 1704 C C . PHE A 1 217 ? 13.308 11.176 -6.156 1.00 84.88 217 PHE A C 1
ATOM 1706 O O . PHE A 1 217 ? 13.789 11.822 -5.225 1.00 84.88 217 PHE A O 1
ATOM 1713 N N . SER A 1 218 ? 13.617 11.455 -7.428 1.00 85.06 218 SER A N 1
ATOM 1714 C CA . SER A 1 218 ? 14.581 12.507 -7.782 1.00 85.06 218 SER A CA 1
ATOM 1715 C C . SER A 1 218 ? 14.096 13.912 -7.408 1.00 85.06 218 SER A C 1
ATOM 1717 O O . SER A 1 218 ? 14.911 14.792 -7.134 1.00 85.06 218 SER A O 1
ATOM 1719 N N . LYS A 1 219 ? 12.776 14.130 -7.341 1.00 83.50 219 LYS A N 1
ATOM 1720 C CA . LYS A 1 219 ? 12.181 15.413 -6.922 1.00 83.50 219 LYS A CA 1
ATOM 1721 C C . LYS A 1 219 ? 12.381 15.712 -5.429 1.00 83.50 219 LYS A C 1
ATOM 1723 O O . LYS A 1 219 ? 12.305 16.874 -5.042 1.00 83.50 219 LYS A O 1
ATOM 1728 N N . ILE A 1 220 ? 12.674 14.706 -4.597 1.00 73.12 220 ILE A N 1
ATOM 1729 C CA . ILE A 1 220 ? 12.935 14.889 -3.157 1.00 73.12 220 ILE A CA 1
ATOM 1730 C C . ILE A 1 220 ? 14.247 15.661 -2.946 1.00 73.12 220 ILE A C 1
ATOM 1732 O O . ILE A 1 220 ? 14.314 16.576 -2.128 1.00 73.12 220 ILE A O 1
ATOM 1736 N N . SER A 1 221 ? 15.285 15.341 -3.725 1.00 55.31 221 SER A N 1
ATOM 1737 C CA . SER A 1 221 ? 16.607 15.972 -3.615 1.00 55.31 221 SER A CA 1
ATOM 1738 C C . SER A 1 221 ? 16.638 17.427 -4.100 1.00 55.31 221 SER A C 1
ATOM 1740 O O . SER A 1 221 ? 17.487 18.193 -3.656 1.00 55.31 221 SER A O 1
ATOM 1742 N N . GLY A 1 222 ? 15.704 17.834 -4.968 1.00 50.28 222 GLY A N 1
ATOM 1743 C CA . GLY A 1 222 ? 15.640 19.193 -5.521 1.00 50.28 222 GLY A CA 1
ATOM 1744 C C . GLY A 1 222 ? 15.133 20.267 -4.551 1.00 50.28 222 GLY A C 1
ATOM 1745 O O . GLY A 1 222 ? 15.360 21.447 -4.788 1.00 50.28 222 GLY A O 1
ATOM 1746 N N . LYS A 1 223 ? 14.483 19.886 -3.441 1.00 51.19 223 LYS A N 1
ATOM 1747 C CA . LYS A 1 223 ? 13.981 20.833 -2.424 1.00 51.19 223 LYS A CA 1
ATOM 1748 C C . LYS A 1 223 ? 15.029 21.258 -1.386 1.00 51.19 223 LYS A C 1
ATOM 1750 O O . LYS A 1 223 ? 14.722 22.066 -0.520 1.00 51.19 223 LYS A O 1
ATOM 1755 N N . HIS A 1 224 ? 16.254 20.738 -1.473 1.00 45.34 224 HIS A N 1
ATOM 1756 C CA . HIS A 1 224 ? 17.366 21.087 -0.580 1.00 45.34 224 HIS A CA 1
ATOM 1757 C C . HIS A 1 224 ? 18.247 22.243 -1.091 1.00 45.34 224 HIS A C 1
ATOM 1759 O O . HIS A 1 224 ? 19.277 22.532 -0.486 1.00 45.34 224 HIS A O 1
ATOM 1765 N N . ILE A 1 225 ? 17.863 22.905 -2.189 1.00 35.75 225 ILE A N 1
ATOM 1766 C CA . ILE A 1 225 ? 18.572 24.068 -2.738 1.00 35.75 225 ILE A CA 1
ATOM 1767 C C . ILE A 1 225 ? 17.545 25.171 -3.018 1.00 35.75 225 ILE A C 1
ATOM 1769 O O . ILE A 1 225 ? 17.114 25.342 -4.154 1.00 35.75 225 ILE A O 1
ATOM 1773 N N . ASN A 1 226 ? 17.091 25.842 -1.959 1.00 32.44 226 ASN A N 1
ATOM 1774 C CA . ASN A 1 226 ? 16.595 27.225 -1.945 1.00 32.44 226 ASN A CA 1
ATOM 1775 C C . ASN A 1 226 ? 16.402 27.674 -0.497 1.00 32.44 226 ASN A C 1
ATOM 1777 O O . ASN A 1 226 ? 15.769 26.913 0.267 1.00 32.44 226 ASN A O 1
#